Protein AF-0000000086079578 (afdb_homodimer)

Secondary structure (DSSP, 8-state):
-HHHHHHHHHHHHHHHHHHHHHHHHHHHHHHHHHHTS-HHHHHHHHHHHHHHTSS-GGG----HHHHHHHHHHHHH-HHHHHHHHHHTSS-PPPHHHHHHHHHHHHHHHT--TT-/-HHHHHHHHHHHHHHHHHHHHHHHHHHHHHHHHHHTS-HHHHHHHHHHHHHHTSS-GGG----HHHHHHHHHHHHH-HHHHHHHHHHTSS-PPPHHHHHHHHHHHHHHHT--TT-

Organism: Haemaphysalis longicornis (NCBI:txid44386)

pLDDT: mean 86.76, std 13.04, range [36.47, 98.31]

Structure (mmCIF, N/CA/C/O backbone):
data_AF-0000000086079578-model_v1
#
loop_
_entity.id
_entity.type
_entity.pdbx_description
1 polymer 'Uncharacterized protein'
#
loop_
_atom_site.group_PDB
_atom_site.id
_atom_site.type_symbol
_atom_site.label_atom_id
_atom_site.label_alt_id
_atom_site.label_comp_id
_atom_site.label_asym_id
_atom_site.label_entity_id
_atom_site.label_seq_id
_atom_site.pdbx_PDB_ins_code
_atom_site.Cartn_x
_atom_site.Cartn_y
_atom_site.Cartn_z
_atom_site.occupancy
_atom_site.B_iso_or_equiv
_atom_site.auth_seq_id
_atom_site.auth_comp_id
_atom_site.auth_asym_id
_atom_site.auth_atom_id
_atom_site.pdbx_PDB_model_num
ATOM 1 N N . MET A 1 1 ? 1.029 53.438 22.234 1 60.88 1 MET A N 1
ATOM 2 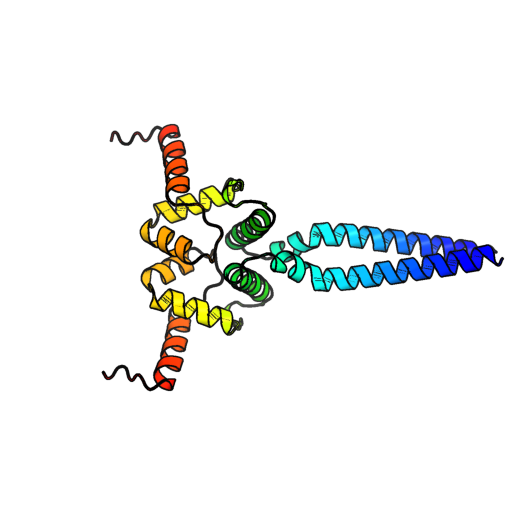C CA . MET A 1 1 ? -0.116 53.062 21.406 1 60.88 1 MET A CA 1
ATOM 3 C C . MET A 1 1 ? 0.342 52.5 20.062 1 60.88 1 MET A C 1
ATOM 5 O O . MET A 1 1 ? -0.197 51.469 19.609 1 60.88 1 MET A O 1
ATOM 9 N N . SER A 1 2 ? 1.51 53.094 19.562 1 72.31 2 SER A N 1
ATOM 10 C CA . SER A 1 2 ? 2.037 52.656 18.281 1 72.31 2 SER A CA 1
ATOM 11 C C . SER A 1 2 ? 2.643 51.25 18.375 1 72.31 2 SER A C 1
ATOM 13 O O . SER A 1 2 ? 2.432 50.406 17.484 1 72.31 2 SER A O 1
ATOM 15 N N . SER A 1 3 ? 3.07 51 19.594 1 81.75 3 SER A N 1
ATOM 16 C CA . SER A 1 3 ? 3.797 49.75 19.797 1 81.75 3 SER A CA 1
ATOM 17 C C . SER A 1 3 ? 2.842 48.562 19.906 1 81.75 3 SER A C 1
ATOM 19 O O . SER A 1 3 ? 3.088 47.5 19.328 1 81.75 3 SER A O 1
ATOM 21 N N . LEU A 1 4 ? 1.64 48.906 20.562 1 82.19 4 LEU A N 1
ATOM 22 C CA . LEU A 1 4 ? 0.646 47.844 20.781 1 82.19 4 LEU A CA 1
ATOM 23 C C . LEU A 1 4 ? -0.04 47.469 19.469 1 82.19 4 LEU A C 1
ATOM 25 O O . LEU A 1 4 ? -0.332 46.312 19.219 1 82.19 4 LEU A O 1
ATOM 29 N N . ARG A 1 5 ? -0.303 48.5 18.641 1 85.88 5 ARG A N 1
ATOM 30 C CA . ARG A 1 5 ? -0.906 48.25 17.328 1 85.88 5 ARG A CA 1
ATOM 31 C C . ARG A 1 5 ? 0.032 47.469 16.422 1 85.88 5 ARG A C 1
ATOM 33 O O . ARG A 1 5 ? -0.408 46.562 15.695 1 85.88 5 ARG A O 1
ATOM 40 N N . ASN A 1 6 ? 1.366 47.75 16.531 1 86.69 6 ASN A N 1
ATOM 41 C CA . ASN A 1 6 ? 2.361 47.031 15.766 1 86.69 6 ASN A CA 1
ATOM 42 C C . ASN A 1 6 ? 2.43 45.562 16.203 1 86.69 6 ASN A C 1
ATOM 44 O O . ASN A 1 6 ? 2.535 44.656 15.375 1 86.69 6 ASN A O 1
ATOM 48 N N . ARG A 1 7 ? 2.383 45.406 17.562 1 88.88 7 ARG A N 1
ATOM 49 C CA . ARG A 1 7 ? 2.402 44.031 18.094 1 88.88 7 ARG A CA 1
ATOM 50 C C . ARG A 1 7 ? 1.146 43.281 17.688 1 88.88 7 ARG A C 1
ATOM 52 O O . ARG A 1 7 ? 1.213 42.094 17.344 1 88.88 7 ARG A O 1
ATOM 59 N N . GLN A 1 8 ? -0.042 43.906 17.719 1 88.81 8 GLN A N 1
ATOM 60 C CA . GLN A 1 8 ? -1.288 43.281 17.266 1 88.81 8 GLN A CA 1
ATOM 61 C C . GLN A 1 8 ? -1.212 42.875 15.797 1 88.81 8 GLN A C 1
ATOM 63 O O . GLN A 1 8 ? -1.644 41.781 15.43 1 88.81 8 GLN A O 1
ATOM 68 N N . ALA A 1 9 ? -0.717 43.875 15.008 1 88.62 9 ALA A N 1
ATOM 69 C CA . ALA A 1 9 ? -0.568 43.625 13.578 1 88.62 9 ALA A CA 1
ATOM 70 C C . ALA A 1 9 ? 0.361 42.438 13.336 1 88.62 9 ALA A C 1
ATOM 72 O O . ALA A 1 9 ? 0.092 41.594 12.484 1 88.62 9 ALA A O 1
ATOM 73 N N . LEU A 1 10 ? 1.543 42.438 14.125 1 91.31 10 LEU A N 1
ATOM 74 C CA . LEU A 1 10 ? 2.482 41.312 14.023 1 91.31 10 LEU A CA 1
ATOM 75 C C . LEU A 1 10 ? 1.81 40 14.391 1 91.31 10 LEU A C 1
ATOM 77 O O . LEU A 1 10 ? 1.954 39 13.672 1 91.31 10 LEU A O 1
ATOM 81 N N . LEU A 1 11 ? 0.988 39.938 15.477 1 91.56 11 LEU A N 1
ATOM 82 C CA . LEU A 1 11 ? 0.316 38.719 15.945 1 91.56 11 LEU A CA 1
ATOM 83 C C . LEU A 1 11 ? -0.732 38.281 14.938 1 91.56 11 LEU A C 1
ATOM 85 O O . LEU A 1 11 ? -0.888 37.062 14.703 1 91.56 11 LEU A O 1
ATOM 89 N N . GLU A 1 12 ? -1.425 39.25 14.344 1 90.31 12 GLU A N 1
ATOM 90 C CA . GLU A 1 12 ? -2.416 38.906 13.32 1 90.31 12 GLU A CA 1
ATOM 91 C C . GLU A 1 12 ? -1.763 38.281 12.102 1 90.31 12 GLU A C 1
ATOM 93 O O . GLU A 1 12 ? -2.295 37.312 11.539 1 90.31 12 GLU A O 1
ATOM 98 N N . ARG A 1 13 ? -0.58 38.75 11.719 1 91.06 13 ARG A N 1
ATOM 99 C CA . ARG A 1 13 ? 0.169 38.188 10.602 1 91.06 13 ARG A CA 1
ATOM 100 C C . ARG A 1 13 ? 0.658 36.781 10.93 1 91.06 13 ARG A C 1
ATOM 102 O O . ARG A 1 13 ? 0.58 35.875 10.094 1 91.06 13 ARG A O 1
ATOM 109 N N . GLU A 1 14 ? 1.135 36.594 12.109 1 89.5 14 GLU A N 1
ATOM 110 C CA . GLU A 1 14 ? 1.614 35.281 12.547 1 89.5 14 GLU A CA 1
ATOM 111 C C . GLU A 1 14 ? 0.472 34.25 12.617 1 89.5 14 GLU A C 1
ATOM 113 O O . GLU A 1 14 ? 0.642 33.094 12.25 1 89.5 14 GLU A O 1
ATOM 118 N N . LEU A 1 15 ? -0.649 34.688 13.031 1 90.5 15 LEU A N 1
ATOM 119 C CA . LEU A 1 15 ? -1.823 33.844 13.086 1 90.5 15 LEU A CA 1
ATOM 120 C C . LEU A 1 15 ? -2.268 33.438 11.688 1 90.5 15 LEU A C 1
ATOM 122 O O . LEU A 1 15 ? -2.59 32.25 11.445 1 90.5 15 LEU A O 1
ATOM 126 N N . GLN A 1 16 ? -2.35 34.375 10.805 1 88.69 16 GLN A N 1
ATOM 127 C CA . GLN A 1 16 ? -2.719 34.094 9.422 1 88.69 16 GLN A CA 1
ATOM 128 C C . GLN A 1 16 ? -1.762 33.094 8.789 1 88.69 16 GLN A C 1
ATOM 130 O O . GLN A 1 16 ? -2.195 32.156 8.109 1 88.69 16 GLN A O 1
ATOM 135 N N . ARG A 1 17 ? -0.458 33.281 9.078 1 88.88 17 ARG A N 1
ATOM 136 C CA . ARG A 1 17 ? 0.548 32.344 8.555 1 88.88 17 ARG A CA 1
ATOM 137 C C . ARG A 1 17 ? 0.343 30.953 9.117 1 88.88 17 ARG A C 1
ATOM 139 O O . ARG A 1 17 ? 0.446 29.969 8.383 1 88.88 17 ARG A O 1
ATOM 146 N N . SER A 1 18 ? 0.089 30.859 10.406 1 85.5 18 SER A N 1
ATOM 147 C CA . SER A 1 18 ? -0.128 29.578 11.047 1 85.5 18 SER A CA 1
ATOM 148 C C . SER A 1 18 ? -1.385 28.891 10.516 1 85.5 18 SER A C 1
ATOM 150 O O . SER A 1 18 ? -1.396 27.688 10.289 1 85.5 18 SER A O 1
ATOM 152 N N . GLN A 1 19 ? -2.404 29.672 10.211 1 85 19 GLN A N 1
ATOM 153 C CA . GLN A 1 19 ? -3.641 29.141 9.656 1 85 19 GLN A CA 1
ATOM 154 C C . GLN A 1 19 ? -3.434 28.656 8.219 1 85 19 GLN A C 1
ATOM 156 O O . GLN A 1 19 ? -3.949 27.609 7.824 1 85 19 GLN A O 1
ATOM 161 N N . GLU A 1 20 ? -2.699 29.297 7.5 1 84.94 20 GLU A N 1
ATOM 162 C CA . GLU A 1 20 ? -2.373 28.906 6.133 1 84.94 20 GLU A CA 1
ATOM 163 C C . GLU A 1 20 ? -1.529 27.641 6.113 1 84.94 20 GLU A C 1
ATOM 165 O O . GLU A 1 20 ? -1.725 26.766 5.258 1 84.94 20 GLU A O 1
ATOM 170 N N . ALA A 1 21 ? -0.625 27.641 7.09 1 80.38 21 ALA A N 1
ATOM 171 C CA . ALA A 1 21 ? 0.197 26.438 7.211 1 80.38 21 ALA A CA 1
ATOM 172 C C . ALA A 1 21 ? -0.655 25.219 7.574 1 80.38 21 ALA A C 1
ATOM 174 O O . ALA A 1 21 ? -0.421 24.109 7.07 1 80.38 21 ALA A O 1
ATOM 175 N N . LEU A 1 22 ? -1.604 25.422 8.383 1 78.44 22 LEU A N 1
ATOM 176 C CA . LEU A 1 22 ? -2.514 24.344 8.773 1 78.44 22 LEU A CA 1
ATOM 177 C C . LEU A 1 22 ? -3.322 23.859 7.578 1 78.44 22 LEU A C 1
ATOM 179 O O . LEU A 1 22 ? -3.502 22.656 7.391 1 78.44 22 LEU A O 1
ATOM 183 N N . ILE A 1 23 ? -3.795 24.766 6.848 1 74.38 23 ILE A N 1
ATOM 184 C CA . ILE A 1 23 ? -4.566 24.438 5.656 1 74.38 23 ILE A CA 1
ATOM 185 C C . ILE A 1 23 ? -3.684 23.703 4.656 1 74.38 23 ILE A C 1
ATOM 187 O O . ILE A 1 23 ? -4.094 22.688 4.086 1 74.38 23 ILE A O 1
ATOM 191 N N . LYS A 1 24 ? -2.484 24.156 4.562 1 72.5 24 LYS A N 1
ATOM 192 C CA . LYS A 1 24 ? -1.551 23.531 3.633 1 72.5 24 LYS A CA 1
ATOM 193 C C . LYS A 1 24 ? -1.16 22.141 4.102 1 72.5 24 LYS A C 1
ATOM 195 O O . LYS A 1 24 ? -1.068 21.203 3.299 1 72.5 24 LYS A O 1
ATOM 200 N N . MET A 1 25 ? -0.926 22.047 5.336 1 70.25 25 MET A N 1
ATOM 201 C CA . MET A 1 25 ? -0.532 20.766 5.906 1 70.25 25 MET A CA 1
ATOM 202 C C . MET A 1 25 ? -1.643 19.734 5.742 1 70.25 25 MET A C 1
ATOM 204 O O . MET A 1 25 ? -1.373 18.562 5.457 1 70.25 25 MET A O 1
ATOM 208 N N . LYS A 1 26 ? -2.797 20.172 5.949 1 65.12 26 LYS A N 1
ATOM 209 C CA . LYS A 1 26 ? -3.938 19.281 5.742 1 65.12 26 LYS A CA 1
ATOM 210 C C . LYS A 1 26 ? -3.99 18.781 4.305 1 65.12 26 LYS A C 1
ATOM 212 O O . LYS A 1 26 ? -4.289 17.609 4.059 1 65.12 26 LYS A O 1
ATOM 217 N N . GLN A 1 27 ? -3.689 19.625 3.432 1 61 27 GLN A N 1
ATOM 218 C CA . GLN A 1 27 ? -3.721 19.297 2.012 1 61 27 GLN A CA 1
ATOM 219 C C . GLN A 1 27 ? -2.48 18.5 1.604 1 61 27 GLN A C 1
ATOM 221 O O . GLN A 1 27 ? -2.549 17.641 0.724 1 61 27 GLN A O 1
ATOM 226 N N . GLU A 1 28 ? -1.344 18.859 2.24 1 60.78 28 GLU A N 1
ATOM 227 C CA . GLU A 1 28 ? -0.035 18.328 1.86 1 60.78 28 GLU A CA 1
ATOM 228 C C . GLU A 1 28 ? 0.301 17.062 2.643 1 60.78 28 GLU A C 1
ATOM 230 O O . GLU A 1 28 ? 1.207 16.312 2.266 1 60.78 28 GLU A O 1
ATOM 235 N N . GLN A 1 29 ? -0.302 16.969 3.744 1 58.03 29 GLN A N 1
ATOM 236 C CA . GLN A 1 29 ? 0.148 15.898 4.621 1 58.03 29 GLN A CA 1
ATOM 237 C C . GLN A 1 29 ? 0.239 14.578 3.869 1 58.03 29 GLN A C 1
ATOM 239 O O . GLN A 1 29 ? 1.237 13.859 3.979 1 58.03 29 GLN A O 1
ATOM 244 N N . PHE A 1 30 ? -0.853 14.305 3.123 1 64.06 30 PHE A N 1
ATOM 245 C CA . PHE A 1 30 ? -0.828 13.016 2.443 1 64.06 30 PHE A CA 1
ATOM 246 C C . PHE A 1 30 ? 0.17 13.023 1.292 1 64.06 30 PHE A C 1
ATOM 248 O O . PHE A 1 30 ? 0.901 12.055 1.085 1 64.06 30 PHE A O 1
ATOM 255 N N . HIS A 1 31 ? 0.294 14.094 0.728 1 68.06 31 HIS A N 1
ATOM 256 C CA . HIS A 1 31 ? 1.076 14.18 -0.5 1 68.06 31 HIS A CA 1
ATOM 257 C C . HIS A 1 31 ? 2.572 14.164 -0.203 1 68.06 31 HIS A C 1
ATOM 259 O O . HIS A 1 31 ? 3.357 13.625 -0.98 1 68.06 31 HIS A O 1
ATOM 265 N N . SER A 1 32 ? 2.885 14.633 0.954 1 67.69 32 SER A N 1
ATOM 266 C CA . SER A 1 32 ? 4.316 14.695 1.235 1 67.69 32 SER A CA 1
ATOM 267 C C . SER A 1 32 ? 4.879 13.312 1.559 1 67.69 32 SER A C 1
ATOM 269 O O . SER A 1 32 ? 5.961 12.961 1.096 1 67.69 32 SER A O 1
ATOM 271 N N . VAL A 1 33 ? 4.137 12.578 2.369 1 67 33 VAL A N 1
ATOM 272 C CA . VAL A 1 33 ? 4.609 11.25 2.748 1 67 33 VAL A CA 1
ATOM 273 C C . VAL A 1 33 ? 4.633 10.344 1.522 1 67 33 VAL A C 1
ATOM 275 O O . VAL A 1 33 ? 5.539 9.516 1.368 1 67 33 VAL A O 1
ATOM 278 N N . LEU A 1 34 ? 3.787 10.656 0.619 1 76.81 34 LEU A N 1
ATOM 279 C CA . LEU A 1 34 ? 3.654 9.844 -0.584 1 76.81 34 LEU A CA 1
ATOM 280 C C . LEU A 1 34 ? 4.719 10.219 -1.612 1 76.81 34 LEU A C 1
ATOM 282 O O . LEU A 1 34 ? 5.094 9.398 -2.451 1 76.81 34 LEU A O 1
ATOM 286 N N . ALA A 1 35 ? 5.234 11.32 -1.397 1 75.94 35 ALA A N 1
ATOM 287 C CA . ALA A 1 35 ? 6.129 11.859 -2.418 1 75.94 35 ALA A CA 1
ATOM 288 C C . ALA A 1 35 ? 7.438 11.078 -2.473 1 75.94 35 ALA A C 1
ATOM 290 O O . ALA A 1 35 ? 8.102 11.039 -3.512 1 75.94 35 ALA A O 1
ATOM 291 N N . HIS A 1 36 ? 7.781 10.406 -1.473 1 82.12 36 HIS A N 1
ATOM 292 C CA . HIS A 1 36 ? 9.062 9.703 -1.438 1 82.12 36 HIS A CA 1
ATOM 293 C C . HIS A 1 36 ? 8.898 8.227 -1.77 1 82.12 36 HIS A C 1
ATOM 295 O O . HIS A 1 36 ? 9.883 7.492 -1.873 1 82.12 36 HIS A O 1
ATOM 301 N N . LEU A 1 37 ? 7.703 7.848 -2.029 1 89.44 37 LEU A N 1
ATOM 302 C CA . LEU A 1 37 ? 7.43 6.449 -2.336 1 89.44 37 LEU A CA 1
ATOM 303 C C . LEU A 1 37 ? 7.684 6.152 -3.811 1 89.44 37 LEU A C 1
ATOM 305 O O . LEU A 1 37 ? 7.422 7 -4.668 1 89.44 37 LEU A O 1
ATOM 309 N N . PRO A 1 38 ? 8.289 4.984 -4.074 1 90.38 38 PRO A N 1
ATOM 310 C CA . PRO A 1 38 ? 8.336 4.57 -5.477 1 90.38 38 PRO A CA 1
ATOM 311 C C . PRO A 1 38 ? 6.973 4.664 -6.164 1 90.38 38 PRO A C 1
ATOM 313 O O . PRO A 1 38 ? 5.938 4.523 -5.504 1 90.38 38 PRO A O 1
ATOM 316 N N . GLU A 1 39 ? 6.961 4.844 -7.398 1 91.06 39 GLU A N 1
ATOM 317 C CA . GLU A 1 39 ? 5.746 5.105 -8.172 1 91.06 39 GLU A CA 1
ATOM 318 C C . GLU A 1 39 ? 4.703 4.016 -7.938 1 91.06 39 GLU A C 1
ATOM 320 O O . GLU A 1 39 ? 3.527 4.312 -7.723 1 91.06 39 GLU A O 1
ATOM 325 N N . ALA A 1 40 ? 5.125 2.785 -8 1 92.81 40 ALA A N 1
ATOM 326 C CA . ALA A 1 40 ? 4.203 1.662 -7.84 1 92.81 40 ALA A CA 1
ATOM 327 C C . ALA A 1 40 ? 3.537 1.689 -6.465 1 92.81 40 ALA A C 1
ATOM 329 O O . ALA A 1 40 ? 2.33 1.468 -6.352 1 92.81 40 ALA A O 1
ATOM 330 N N . GLN A 1 41 ? 4.324 2.008 -5.445 1 94.31 41 GLN A N 1
ATOM 331 C CA . GLN A 1 41 ? 3.785 2.072 -4.094 1 94.31 41 GLN A CA 1
ATOM 332 C C . GLN A 1 41 ? 2.896 3.299 -3.912 1 94.31 41 GLN A C 1
ATOM 334 O O . GLN A 1 41 ? 1.915 3.258 -3.168 1 94.31 41 GLN A O 1
ATOM 339 N N . HIS A 1 42 ? 3.238 4.305 -4.668 1 92 42 HIS A N 1
ATOM 340 C CA . HIS A 1 42 ? 2.41 5.508 -4.664 1 92 42 HIS A CA 1
ATOM 341 C C . HIS A 1 42 ? 1.001 5.207 -5.164 1 92 42 HIS A C 1
ATOM 343 O O . HIS A 1 42 ? 0.019 5.668 -4.578 1 92 42 HIS A O 1
ATOM 349 N N . LEU A 1 43 ? 0.926 4.496 -6.172 1 92.25 43 LEU A N 1
ATOM 350 C CA . LEU A 1 43 ? -0.351 4.133 -6.777 1 92.25 43 LEU A CA 1
ATOM 351 C C . LEU A 1 43 ? -1.203 3.328 -5.801 1 92.25 43 LEU A C 1
ATOM 353 O O . LEU A 1 43 ? -2.395 3.604 -5.637 1 92.25 43 LEU A O 1
ATOM 357 N N . VAL A 1 44 ? -0.602 2.434 -5.156 1 94.69 44 VAL A N 1
ATOM 358 C CA . VAL A 1 44 ? -1.295 1.535 -4.238 1 94.69 44 VAL A CA 1
ATOM 359 C C . VAL A 1 44 ? -1.803 2.322 -3.031 1 94.69 44 VAL A C 1
ATOM 361 O O . VAL A 1 44 ? -2.971 2.203 -2.652 1 94.69 44 VAL A O 1
ATOM 364 N N . VAL A 1 45 ? -0.925 3.094 -2.494 1 92.56 45 VAL A N 1
ATOM 365 C CA . VAL A 1 45 ? -1.261 3.832 -1.282 1 92.56 45 VAL A CA 1
ATOM 366 C C . VAL A 1 45 ? -2.369 4.84 -1.581 1 92.56 45 VAL A C 1
ATOM 368 O O . VAL A 1 45 ? -3.322 4.969 -0.81 1 92.56 45 VAL A O 1
ATOM 371 N N . ARG A 1 46 ? -2.227 5.473 -2.668 1 90 46 ARG A N 1
ATOM 372 C CA . ARG A 1 46 ? -3.254 6.426 -3.076 1 90 46 ARG A CA 1
ATOM 373 C C . ARG A 1 46 ? -4.605 5.738 -3.236 1 90 46 ARG A C 1
ATOM 375 O O . ARG A 1 46 ? -5.629 6.262 -2.793 1 90 46 ARG A O 1
ATOM 382 N N . GLU A 1 47 ? -4.598 4.613 -3.873 1 94 47 GLU A N 1
ATOM 383 C CA . GLU A 1 47 ? -5.848 3.893 -4.094 1 94 47 GLU A CA 1
ATOM 384 C C . GLU A 1 47 ? -6.453 3.416 -2.775 1 94 47 GLU A C 1
ATOM 386 O O . GLU A 1 47 ? -7.676 3.4 -2.615 1 94 47 GLU A O 1
ATOM 391 N N . CYS A 1 48 ? -5.57 2.984 -1.853 1 92.75 48 CYS A N 1
ATOM 392 C CA . CYS A 1 48 ? -6.047 2.576 -0.536 1 92.75 48 CYS A CA 1
ATOM 393 C C . CYS A 1 48 ? -6.785 3.717 0.155 1 92.75 48 CYS A C 1
ATOM 395 O O . CYS A 1 48 ? -7.879 3.523 0.688 1 92.75 48 CYS A O 1
ATOM 397 N N . ILE A 1 49 ? -6.203 4.816 0.051 1 87.94 49 ILE A N 1
ATOM 398 C CA . ILE A 1 49 ? -6.754 5.988 0.725 1 87.94 49 ILE A CA 1
ATOM 399 C C . ILE A 1 49 ? -8.078 6.383 0.074 1 87.94 49 ILE A C 1
ATOM 401 O O . ILE A 1 49 ? -9.062 6.641 0.768 1 87.94 49 ILE A O 1
ATOM 405 N N . GLN A 1 50 ? -8.109 6.441 -1.215 1 88.69 50 GLN A N 1
ATOM 406 C CA . GLN A 1 50 ? -9.32 6.828 -1.932 1 88.69 50 GLN A CA 1
ATOM 407 C C . GLN A 1 50 ? -10.453 5.848 -1.66 1 88.69 50 GLN A C 1
ATOM 409 O O . GLN A 1 50 ? -11.602 6.254 -1.479 1 88.69 50 GLN A O 1
ATOM 414 N N . MET A 1 51 ? -10.102 4.598 -1.657 1 90.88 51 MET A N 1
ATOM 415 C CA . MET A 1 51 ? -11.109 3.57 -1.419 1 90.88 51 MET A CA 1
ATOM 416 C C . MET A 1 51 ? -11.664 3.666 -0.001 1 90.88 51 MET A C 1
ATOM 418 O O . MET A 1 51 ? -12.836 3.389 0.233 1 90.88 51 MET A O 1
ATOM 422 N N . SER A 1 52 ? -10.859 4.023 0.93 1 87.62 52 SER A N 1
ATOM 423 C CA . SER A 1 52 ? -11.289 4.113 2.322 1 87.62 52 SER A CA 1
ATOM 424 C C . SER A 1 52 ? -12.266 5.262 2.527 1 87.62 52 SER A C 1
ATOM 426 O O . SER A 1 52 ? -13.016 5.281 3.508 1 87.62 52 SER A O 1
ATOM 428 N N . LYS A 1 53 ? -12.227 6.184 1.643 1 83.56 53 LYS A N 1
ATOM 429 C CA . LYS A 1 53 ? -13.102 7.352 1.727 1 83.56 53 LYS A CA 1
ATOM 430 C C . LYS A 1 53 ? -14.461 7.066 1.103 1 83.56 53 LYS A C 1
ATOM 432 O O . LYS A 1 53 ? -15.398 7.859 1.248 1 83.56 53 LYS A O 1
ATOM 437 N N . CYS A 1 54 ? -14.562 5.984 0.419 1 88.19 54 CYS A N 1
ATOM 438 C CA . CYS A 1 54 ? -15.805 5.652 -0.27 1 88.19 54 CYS A CA 1
ATOM 439 C C . CYS A 1 54 ? -16.781 4.949 0.668 1 88.19 54 CYS A C 1
ATOM 441 O O . CYS A 1 54 ? -16.375 4.168 1.523 1 88.19 54 CYS A O 1
ATOM 443 N N . ALA A 1 55 ? -18 5.27 0.494 1 85.69 55 ALA A N 1
ATOM 444 C CA . ALA A 1 55 ? -19.047 4.672 1.324 1 85.69 55 ALA A CA 1
ATOM 445 C C . ALA A 1 55 ? -19.156 3.172 1.064 1 85.69 55 ALA A C 1
ATOM 447 O O . ALA A 1 55 ? -19.375 2.391 1.991 1 85.69 55 ALA A O 1
ATOM 448 N N . SER A 1 56 ? -19.047 2.779 -0.189 1 86.81 56 SER A N 1
ATOM 449 C CA . SER A 1 56 ? -19.109 1.38 -0.6 1 86.81 56 SER A CA 1
ATOM 450 C C . SER A 1 56 ? -18.016 1.046 -1.607 1 86.81 56 SER A C 1
ATOM 452 O O . SER A 1 56 ? -17.719 1.854 -2.486 1 86.81 56 SER A O 1
ATOM 454 N N . PRO A 1 57 ? -17.484 -0.136 -1.366 1 83.44 57 PRO A N 1
ATOM 455 C CA . PRO A 1 57 ? -16.453 -0.544 -2.312 1 83.44 57 PRO A CA 1
ATOM 456 C C . PRO A 1 57 ? -16.953 -0.629 -3.748 1 83.44 57 PRO A C 1
ATOM 458 O O . PRO A 1 57 ? -16.188 -0.407 -4.691 1 83.44 57 PRO A O 1
ATOM 461 N N . LYS A 1 58 ? -18.219 -0.892 -3.875 1 84.5 58 LYS A N 1
ATOM 462 C CA . LYS A 1 58 ? -18.781 -1.047 -5.211 1 84.5 58 LYS A CA 1
ATOM 463 C C . LYS A 1 58 ? -18.875 0.296 -5.93 1 84.5 58 LYS A C 1
ATOM 465 O O . LYS A 1 58 ? -18.891 0.346 -7.16 1 84.5 58 LYS A O 1
ATOM 470 N N . GLY A 1 59 ? -18.906 1.218 -5.23 1 86.75 59 GLY A N 1
ATOM 471 C CA . GLY A 1 59 ? -19.016 2.553 -5.797 1 86.75 59 GLY A CA 1
ATOM 472 C C . GLY A 1 59 ? -17.672 3.191 -6.098 1 86.75 59 GLY A C 1
ATOM 473 O O . GLY A 1 59 ? -17.625 4.312 -6.605 1 86.75 59 GLY A O 1
ATOM 474 N N . HIS A 1 60 ? -16.641 2.547 -5.797 1 92.88 60 HIS A N 1
ATOM 475 C CA . HIS A 1 60 ? -15.297 3.088 -6.004 1 92.88 60 HIS A CA 1
ATOM 476 C C . HIS A 1 60 ? -14.906 3.027 -7.477 1 92.88 60 HIS A C 1
ATOM 478 O O . HIS A 1 60 ? -15.109 2.008 -8.141 1 92.88 60 HIS A O 1
ATOM 484 N N . ARG A 1 61 ? -14.414 4.188 -7.938 1 93 61 ARG A N 1
ATOM 485 C CA . ARG A 1 61 ? -13.836 4.246 -9.281 1 93 61 ARG A CA 1
ATOM 486 C C . ARG A 1 61 ? -12.312 4.293 -9.219 1 93 61 ARG A C 1
ATOM 488 O O . ARG A 1 61 ? -11.734 5.289 -8.789 1 93 61 ARG A O 1
ATOM 495 N N . TYR A 1 62 ? -11.758 3.236 -9.797 1 95.75 62 TYR A N 1
ATOM 496 C CA . TYR A 1 62 ? -10.305 3.131 -9.781 1 95.75 62 TYR A CA 1
ATOM 497 C C . TYR A 1 62 ? -9.672 4.133 -10.742 1 95.75 62 TYR A C 1
ATOM 499 O O . TYR A 1 62 ? -10.242 4.43 -11.797 1 95.75 62 TYR A O 1
ATOM 507 N N . SER A 1 63 ? -8.578 4.586 -10.336 1 95.5 63 SER A N 1
ATOM 508 C CA . SER A 1 63 ? -7.82 5.422 -11.266 1 95.5 63 SER A CA 1
ATOM 509 C C . SER A 1 63 ? -7.34 4.621 -12.469 1 95.5 63 SER A C 1
ATOM 511 O O . SER A 1 63 ? -7.156 3.406 -12.375 1 95.5 63 SER A O 1
ATOM 513 N N . SER A 1 64 ? -7.102 5.316 -13.586 1 95.5 64 SER A N 1
ATOM 514 C CA . SER A 1 64 ? -6.66 4.648 -14.805 1 95.5 64 SER A CA 1
ATOM 515 C C . SER A 1 64 ? -5.305 3.979 -14.609 1 95.5 64 SER A C 1
ATOM 517 O O . SER A 1 64 ? -5.094 2.855 -15.07 1 95.5 64 SER A O 1
ATOM 519 N N . ASN A 1 65 ? -4.387 4.703 -13.961 1 96.06 65 ASN A N 1
ATOM 520 C CA . ASN A 1 65 ? -3.051 4.16 -13.727 1 96.06 65 ASN A CA 1
ATOM 521 C C . ASN A 1 65 ? -3.104 2.891 -12.883 1 96.06 65 ASN A C 1
ATOM 523 O O . ASN A 1 65 ? -2.404 1.919 -13.172 1 96.06 65 ASN A O 1
ATOM 527 N N . PHE A 1 66 ? -3.936 2.904 -11.953 1 96.81 66 PHE A N 1
ATOM 528 C CA . PHE A 1 66 ? -4.059 1.74 -11.086 1 96.81 66 PHE A CA 1
ATOM 529 C C . PHE A 1 66 ? -4.668 0.562 -11.836 1 96.81 66 PHE A C 1
ATOM 531 O O . PHE A 1 66 ? -4.188 -0.567 -11.719 1 96.81 66 PHE A O 1
ATOM 538 N N . LEU A 1 67 ? -5.648 0.822 -12.594 1 97.25 67 LEU A N 1
ATOM 539 C CA . LEU A 1 67 ? -6.285 -0.23 -13.375 1 97.25 67 LEU A CA 1
ATOM 540 C C . LEU A 1 67 ? -5.293 -0.857 -14.352 1 97.25 67 LEU A C 1
ATOM 542 O O . LEU A 1 67 ? -5.281 -2.076 -14.531 1 97.25 67 LEU A O 1
ATOM 546 N N . THR A 1 68 ? -4.551 -0.002 -14.906 1 96.75 68 THR A N 1
ATOM 547 C CA . THR A 1 68 ? -3.539 -0.502 -15.828 1 96.75 68 THR A CA 1
ATOM 548 C C . THR A 1 68 ? -2.568 -1.437 -15.117 1 96.75 68 THR A C 1
ATOM 550 O O . THR A 1 68 ? -2.229 -2.502 -15.633 1 96.75 68 THR A O 1
ATOM 553 N N . MET A 1 69 ? -2.135 -1.012 -13.969 1 97.38 69 MET A N 1
ATOM 554 C CA . MET A 1 69 ? -1.254 -1.853 -13.164 1 97.38 69 MET A CA 1
ATOM 555 C C . MET A 1 69 ? -1.92 -3.186 -12.836 1 97.38 69 MET A C 1
ATOM 557 O O . MET A 1 69 ? -1.299 -4.242 -12.969 1 97.38 69 MET A O 1
ATOM 561 N N . CYS A 1 70 ? -3.172 -3.189 -12.516 1 97.94 70 CYS A N 1
ATOM 562 C CA . CYS A 1 70 ? -3.912 -4.402 -12.18 1 97.94 70 CYS A CA 1
ATOM 563 C C . CYS A 1 70 ? -4.023 -5.324 -13.391 1 97.94 70 CYS A C 1
ATOM 565 O O . CYS A 1 70 ? -3.855 -6.539 -13.266 1 97.94 70 CYS A O 1
ATOM 567 N N . MET A 1 71 ? -4.312 -4.719 -14.523 1 98 71 MET A N 1
ATOM 568 C CA . MET A 1 71 ? -4.402 -5.508 -15.75 1 98 71 MET A CA 1
ATOM 569 C C . MET A 1 71 ? -3.068 -6.184 -16.062 1 98 71 MET A C 1
ATOM 571 O O . MET A 1 71 ? -3.033 -7.355 -16.438 1 98 71 MET A O 1
ATOM 575 N N . MET A 1 72 ? -2.014 -5.48 -15.867 1 97.12 72 MET A N 1
ATOM 576 C CA . MET A 1 72 ? -0.681 -6.027 -16.109 1 97.12 72 MET A CA 1
ATOM 577 C C . MET A 1 72 ? -0.394 -7.188 -15.156 1 97.12 72 MET A C 1
ATOM 579 O O . MET A 1 72 ? 0.118 -8.227 -15.57 1 97.12 72 MET A O 1
ATOM 583 N N . LEU A 1 73 ? -0.708 -7.039 -13.977 1 97.56 73 LEU A N 1
ATOM 584 C CA . LEU A 1 73 ? -0.518 -8.094 -12.992 1 97.56 73 LEU A CA 1
ATOM 585 C C . LEU A 1 73 ? -1.308 -9.344 -13.367 1 97.56 73 LEU A C 1
ATOM 587 O O . LEU A 1 73 ? -0.787 -10.461 -13.297 1 97.56 73 LEU A O 1
ATOM 591 N N . HIS A 1 74 ? -2.549 -9.109 -13.789 1 98.31 74 HIS A N 1
ATOM 592 C CA . HIS A 1 74 ? -3.414 -10.227 -14.156 1 98.31 74 HIS A CA 1
ATOM 593 C C . HIS A 1 74 ? -2.91 -10.922 -15.414 1 98.31 74 HIS A C 1
ATOM 595 O O . HIS A 1 74 ? -2.949 -12.148 -15.508 1 98.31 74 HIS A O 1
ATOM 601 N N . ILE A 1 75 ? -2.494 -10.148 -16.391 1 97.44 75 ILE A N 1
ATOM 602 C CA . ILE A 1 75 ? -1.963 -10.703 -17.625 1 97.44 75 ILE A CA 1
ATOM 603 C C . ILE A 1 75 ? -0.721 -11.539 -17.328 1 97.44 75 ILE A C 1
ATOM 605 O O . ILE A 1 75 ? -0.558 -12.633 -17.875 1 97.44 75 ILE A O 1
ATOM 609 N N . ARG A 1 76 ? 0.151 -11.047 -16.5 1 96.81 76 ARG A N 1
ATOM 610 C CA . ARG A 1 76 ? 1.388 -11.742 -16.156 1 96.81 76 ARG A CA 1
ATOM 611 C C . ARG A 1 76 ? 1.098 -13.047 -15.43 1 96.81 76 ARG A C 1
ATOM 613 O O . ARG A 1 76 ? 1.759 -14.062 -15.672 1 96.81 76 ARG A O 1
ATOM 620 N N . SER A 1 77 ? 0.154 -13.031 -14.547 1 97.88 77 SER A N 1
ATOM 621 C CA . SER A 1 77 ? -0.173 -14.234 -13.781 1 97.88 77 SER A CA 1
ATOM 622 C C . SER A 1 77 ? -1.559 -14.133 -13.156 1 97.88 77 SER A C 1
ATOM 624 O O . SER A 1 77 ? -1.707 -13.602 -12.047 1 97.88 77 SER A O 1
ATOM 626 N N . PRO A 1 78 ? -2.564 -14.75 -13.789 1 97.88 78 PRO A N 1
ATOM 627 C CA . PRO A 1 78 ? -3.92 -14.727 -13.234 1 97.88 78 PRO A CA 1
ATOM 628 C C . PRO A 1 78 ? -4 -15.367 -11.852 1 97.88 78 PRO A C 1
ATOM 630 O O . PRO A 1 78 ? -4.695 -14.852 -10.969 1 97.88 78 PRO A O 1
ATOM 633 N N . ALA A 1 79 ? -3.305 -16.438 -11.68 1 97.56 79 ALA A N 1
ATOM 634 C CA . ALA A 1 79 ? -3.328 -17.125 -10.391 1 97.56 79 ALA A CA 1
ATOM 635 C C . ALA A 1 79 ? -2.75 -16.25 -9.289 1 97.56 79 ALA A C 1
ATOM 637 O O . ALA A 1 79 ? -3.314 -16.156 -8.195 1 97.56 79 ALA A O 1
ATOM 638 N N . SER A 1 80 ? -1.667 -15.562 -9.555 1 97.56 80 SER A N 1
ATOM 639 C CA . SER A 1 80 ? -1.031 -14.695 -8.562 1 97.56 80 SER A CA 1
ATOM 640 C C . SER A 1 80 ? -1.884 -13.469 -8.273 1 97.56 80 SER A C 1
ATOM 642 O O . SER A 1 80 ? -1.916 -12.977 -7.145 1 97.56 80 SER A O 1
ATOM 644 N N . TYR A 1 81 ? -2.545 -13.07 -9.328 1 98 81 TYR A N 1
ATOM 645 C CA . TYR A 1 81 ? -3.467 -11.953 -9.117 1 98 81 TYR A CA 1
ATOM 646 C C . TYR A 1 81 ? -4.566 -12.336 -8.133 1 98 81 TYR A C 1
ATOM 648 O O . TYR A 1 81 ? -4.891 -11.562 -7.227 1 98 81 TYR A O 1
ATOM 656 N N . SER A 1 82 ? -5.141 -13.492 -8.336 1 97.88 82 SER A N 1
ATOM 657 C CA . SER A 1 82 ? -6.18 -13.977 -7.434 1 97.88 82 SER A CA 1
ATOM 658 C C . SER A 1 82 ? -5.648 -14.117 -6.012 1 97.88 82 SER A C 1
ATOM 660 O O . SER A 1 82 ? -6.336 -13.758 -5.047 1 97.88 82 SER A O 1
ATOM 662 N N . PHE A 1 83 ? -4.5 -14.648 -5.938 1 97.31 83 PHE A N 1
ATOM 663 C CA . PHE A 1 83 ? -3.848 -14.781 -4.641 1 97.31 83 PHE A CA 1
ATOM 664 C C . PHE A 1 83 ? -3.693 -13.414 -3.971 1 97.31 83 PHE A C 1
ATOM 666 O O . PHE A 1 83 ? -3.984 -13.266 -2.783 1 97.31 83 PHE A O 1
ATOM 673 N N . LEU A 1 84 ? -3.244 -12.438 -4.727 1 96.62 84 LEU A N 1
ATOM 674 C CA . LEU A 1 84 ? -3.041 -11.07 -4.242 1 96.62 84 LEU A CA 1
ATOM 675 C C . LEU A 1 84 ? -4.355 -10.461 -3.773 1 96.62 84 LEU A C 1
ATOM 677 O O . LEU A 1 84 ? -4.406 -9.812 -2.727 1 96.62 84 LEU A O 1
ATOM 681 N N . ARG A 1 85 ? -5.32 -10.703 -4.555 1 96.88 85 ARG A N 1
ATOM 682 C CA . ARG A 1 85 ? -6.633 -10.164 -4.215 1 96.88 85 ARG A CA 1
ATOM 683 C C . ARG A 1 85 ? -7.16 -10.781 -2.924 1 96.88 85 ARG A C 1
ATOM 685 O O . ARG A 1 85 ? -7.738 -10.078 -2.088 1 96.88 85 ARG A O 1
ATOM 692 N N . GLU A 1 86 ? -6.965 -12.016 -2.758 1 96.25 86 GLU A N 1
ATOM 693 C CA . GLU A 1 86 ? -7.461 -12.742 -1.59 1 96.25 86 GLU A CA 1
ATOM 694 C C . GLU A 1 86 ? -6.742 -12.297 -0.319 1 96.25 86 GLU A C 1
ATOM 696 O O . GLU A 1 86 ? -7.301 -12.383 0.777 1 96.25 86 GLU A O 1
ATOM 701 N N . SER A 1 87 ? -5.551 -11.859 -0.491 1 94.75 87 SER A N 1
ATOM 702 C CA . SER A 1 87 ? -4.754 -11.453 0.663 1 94.75 87 SER A CA 1
ATOM 703 C C . SER A 1 87 ? -5.289 -10.164 1.28 1 94.75 87 SER A C 1
ATOM 705 O O . SER A 1 87 ? -4.969 -9.836 2.424 1 94.75 87 SER A O 1
ATOM 707 N N . LYS A 1 88 ? -6 -9.32 0.574 1 94 88 LYS A N 1
ATOM 708 C CA . LYS A 1 88 ? -6.656 -8.086 0.995 1 94 88 LYS A CA 1
ATOM 709 C C . LYS A 1 88 ? -5.629 -7.027 1.397 1 94 88 LYS A C 1
ATOM 711 O O . LYS A 1 88 ? -5.977 -6.027 2.031 1 94 88 LYS A O 1
ATOM 716 N N . LEU A 1 89 ? -4.41 -7.215 1.004 1 95.94 89 LEU A N 1
ATOM 717 C CA . LEU A 1 89 ? -3.342 -6.266 1.288 1 95.94 89 LEU A CA 1
ATOM 718 C C . LEU A 1 89 ? -3.457 -5.035 0.394 1 95.94 89 LEU A C 1
ATOM 720 O O . LEU A 1 89 ? -2.975 -3.957 0.75 1 95.94 89 LEU A O 1
ATOM 724 N N . LEU A 1 90 ? -4.012 -5.195 -0.733 1 96.5 90 LEU A N 1
ATOM 725 C CA . LEU A 1 90 ? -4.172 -4.156 -1.747 1 96.5 90 LEU A CA 1
ATOM 726 C C . LEU A 1 90 ? -5.641 -4 -2.137 1 96.5 90 LEU A C 1
ATOM 728 O O . LEU A 1 90 ? -6.422 -4.945 -2.018 1 96.5 90 LEU A O 1
ATOM 732 N N . PRO A 1 91 ? -5.984 -2.785 -2.516 1 96 91 PRO A N 1
ATOM 733 C CA . PRO A 1 91 ? -7.367 -2.566 -2.945 1 96 91 PRO A CA 1
ATOM 734 C C . PRO A 1 91 ? -7.613 -3.004 -4.387 1 96 91 PRO A C 1
ATOM 736 O O . PRO A 1 91 ? -8.047 -2.197 -5.215 1 96 91 PRO A O 1
ATOM 739 N N . LEU A 1 92 ? -7.445 -4.25 -4.652 1 97 92 LEU A N 1
ATOM 740 C CA . LEU A 1 92 ? -7.504 -4.738 -6.027 1 97 92 LEU A CA 1
ATOM 741 C C . LEU A 1 92 ? -8.945 -4.969 -6.457 1 97 92 LEU A C 1
ATOM 743 O O . LEU A 1 92 ? -9.758 -5.477 -5.68 1 97 92 LEU A O 1
ATOM 747 N N . PRO A 1 93 ? -9.227 -4.609 -7.699 1 96.94 93 PRO A N 1
ATOM 748 C CA . PRO A 1 93 ? -10.547 -4.941 -8.234 1 96.94 93 PRO A CA 1
ATOM 749 C C . PRO A 1 93 ? -10.75 -6.445 -8.414 1 96.94 93 PRO A C 1
ATOM 751 O O . PRO A 1 93 ? -9.773 -7.195 -8.484 1 96.94 93 PRO A O 1
ATOM 754 N N . ALA A 1 94 ? -12.039 -6.848 -8.445 1 97.06 94 ALA A N 1
ATOM 755 C CA . ALA A 1 94 ? -12.383 -8.242 -8.711 1 97.06 94 ALA A CA 1
ATOM 756 C C . ALA A 1 94 ? -11.812 -8.703 -10.047 1 97.06 94 ALA A C 1
ATOM 758 O O . ALA A 1 94 ? -11.672 -7.906 -10.977 1 97.06 94 ALA A O 1
ATOM 759 N N . VAL A 1 95 ? -11.555 -10.008 -10.125 1 97.94 95 VAL A N 1
ATOM 760 C CA . VAL A 1 95 ? -10.984 -10.594 -11.328 1 97.94 95 VAL A CA 1
ATOM 761 C C . VAL A 1 95 ? -11.875 -10.289 -12.531 1 97.94 95 VAL A C 1
ATOM 763 O O . VAL A 1 95 ? -11.383 -9.922 -13.602 1 97.94 95 VAL A O 1
ATOM 766 N N . SER A 1 96 ? -13.141 -10.383 -12.328 1 97.12 96 SER A N 1
ATOM 767 C CA . SER A 1 96 ? -14.086 -10.141 -13.414 1 97.12 96 SER A CA 1
ATOM 768 C C . SER A 1 96 ? -13.977 -8.711 -13.93 1 97.12 96 SER A C 1
ATOM 770 O O . SER A 1 96 ? -14.109 -8.469 -15.133 1 97.12 96 SER A O 1
ATOM 772 N N . THR A 1 97 ? -13.758 -7.793 -13.062 1 96.5 97 THR A N 1
ATOM 773 C CA . THR A 1 97 ? -13.609 -6.391 -13.438 1 96.5 97 THR A CA 1
ATOM 774 C C . THR A 1 97 ? -12.359 -6.188 -14.281 1 96.5 97 THR A C 1
ATOM 776 O O . THR A 1 97 ? -12.414 -5.543 -15.336 1 96.5 97 THR A O 1
ATOM 779 N N . VAL A 1 98 ? -11.258 -6.758 -13.859 1 97.69 98 VAL A N 1
ATOM 780 C CA . VAL A 1 98 ? -9.992 -6.617 -14.562 1 97.69 98 VAL A CA 1
ATOM 781 C C . VAL A 1 98 ? -10.102 -7.246 -15.953 1 97.69 98 VAL A C 1
ATOM 783 O O . VAL A 1 98 ? -9.641 -6.66 -16.938 1 97.69 98 VAL A O 1
ATOM 786 N N . ARG A 1 99 ? -10.727 -8.375 -16.016 1 97.25 99 ARG A N 1
ATOM 787 C CA . ARG A 1 99 ? -10.898 -9.062 -17.281 1 97.25 99 ARG A CA 1
ATOM 788 C C . ARG A 1 99 ? -11.75 -8.242 -18.25 1 97.25 99 ARG A C 1
ATOM 790 O O . ARG A 1 99 ? -11.484 -8.219 -19.453 1 97.25 99 ARG A O 1
ATOM 797 N N . ARG A 1 100 ? -12.766 -7.656 -17.719 1 96.38 100 ARG A N 1
ATOM 798 C CA . ARG A 1 100 ? -13.617 -6.797 -18.531 1 96.38 100 ARG A CA 1
ATOM 799 C C . ARG A 1 100 ? -12.805 -5.656 -19.141 1 96.38 100 ARG A C 1
ATOM 801 O O . ARG A 1 100 ? -12.953 -5.352 -20.328 1 96.38 100 ARG A O 1
ATOM 808 N N . TYR A 1 101 ? -11.945 -5.105 -18.375 1 95.75 101 TYR A N 1
ATOM 809 C CA . TYR A 1 101 ? -11.125 -4.008 -18.859 1 95.75 101 TYR A CA 1
ATOM 810 C C . TYR A 1 101 ? -10.109 -4.5 -19.891 1 95.75 101 TYR A C 1
ATOM 812 O O . TYR A 1 101 ? -9.828 -3.809 -20.859 1 95.75 101 TYR A O 1
ATOM 820 N N . ILE A 1 102 ? -9.523 -5.621 -19.703 1 95.75 102 ILE A N 1
ATOM 821 C CA . ILE A 1 102 ? -8.594 -6.203 -20.672 1 95.75 102 ILE A CA 1
ATOM 822 C C . ILE A 1 102 ? -9.305 -6.422 -22 1 95.75 102 ILE A C 1
ATOM 824 O O . ILE A 1 102 ? -8.758 -6.105 -23.062 1 95.75 102 ILE A O 1
ATOM 828 N N . SER A 1 103 ? -10.508 -6.969 -21.875 1 95.44 103 SER A N 1
ATOM 829 C CA . SER A 1 103 ? -11.289 -7.227 -23.078 1 95.44 103 SER A CA 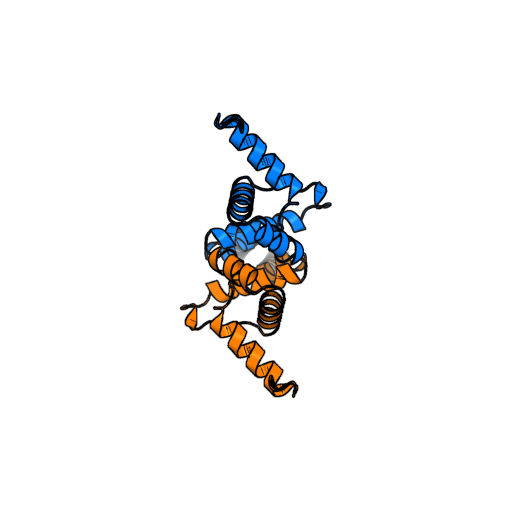1
ATOM 830 C C . SER A 1 103 ? -11.578 -5.934 -23.844 1 95.44 103 SER A C 1
ATOM 832 O O . SER A 1 103 ? -11.531 -5.914 -25.078 1 95.44 103 SER A O 1
ATOM 834 N N . MET A 1 104 ? -11.875 -4.926 -23.141 1 94.19 104 MET A N 1
ATOM 835 C CA . MET A 1 104 ? -12.172 -3.631 -23.75 1 94.19 104 MET A CA 1
ATOM 836 C C . MET A 1 104 ? -10.953 -3.082 -24.484 1 94.19 104 MET A C 1
ATOM 838 O O . MET A 1 104 ? -11.078 -2.521 -25.578 1 94.19 104 MET A O 1
ATOM 842 N N . VAL A 1 105 ? -9.812 -3.227 -23.969 1 90.69 105 VAL A N 1
ATOM 843 C CA . VAL A 1 105 ? -8.586 -2.713 -24.562 1 90.69 105 VAL A CA 1
ATOM 844 C C . VAL A 1 105 ? -8.188 -3.582 -25.766 1 90.69 105 VAL A C 1
ATOM 846 O O . VAL A 1 105 ? -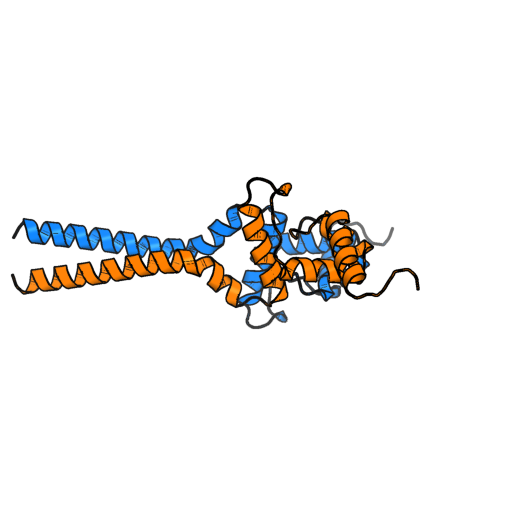7.688 -3.074 -26.766 1 90.69 105 VAL A O 1
ATOM 849 N N . THR A 1 106 ? -8.32 -4.867 -25.609 1 88.75 106 THR A N 1
ATOM 850 C CA . THR A 1 106 ? -7.977 -5.789 -26.688 1 88.75 106 THR A CA 1
ATOM 851 C C . THR A 1 106 ? -8.914 -5.605 -27.875 1 88.75 106 THR A C 1
ATOM 853 O O . THR A 1 106 ? -8.484 -5.672 -29.016 1 88.75 106 THR A O 1
ATOM 856 N N . THR A 1 107 ? -10.125 -5.41 -27.625 1 87 107 THR A N 1
ATOM 857 C CA . THR A 1 107 ? -11.109 -5.172 -28.672 1 87 107 THR A CA 1
ATOM 858 C C . THR A 1 107 ? -10.836 -3.85 -29.375 1 87 107 THR A C 1
ATOM 860 O O . THR A 1 107 ? -10.969 -3.754 -30.609 1 87 107 THR A O 1
ATOM 863 N N . GLU A 1 108 ? -10.398 -2.99 -28.625 1 84 108 GLU A N 1
ATOM 864 C CA . GLU A 1 108 ? -10.078 -1.685 -29.203 1 84 108 GLU A CA 1
ATOM 865 C C . GLU A 1 108 ? -8.805 -1.741 -30.031 1 84 108 GLU A C 1
ATOM 867 O O . GLU A 1 108 ? -8.648 -0.981 -30.984 1 84 108 GLU A O 1
ATOM 872 N N . SER A 1 109 ? -7.762 -2.469 -29.625 1 76.56 109 SER A N 1
ATOM 873 C CA . SER A 1 109 ? -6.5 -2.582 -30.359 1 76.56 109 SER A CA 1
ATOM 874 C C . SER A 1 109 ? -6.648 -3.479 -31.578 1 76.56 109 SER A C 1
ATOM 876 O O . SER A 1 109 ? -5.77 -3.504 -32.438 1 76.56 109 SER A O 1
ATOM 878 N N . GLY A 1 110 ? -7.66 -3.953 -31.938 1 67.69 110 GLY A N 1
ATOM 879 C CA . GLY A 1 110 ? -7.883 -4.781 -33.125 1 67.69 110 GLY A CA 1
ATOM 880 C C . GLY A 1 110 ? -7.438 -6.219 -32.906 1 67.69 110 GLY A C 1
ATOM 881 O O . GLY A 1 110 ? -7.395 -6.992 -33.875 1 67.69 110 GLY A O 1
ATOM 882 N N . PHE A 1 111 ? -6.684 -6.637 -31.906 1 56.75 111 PHE A N 1
ATOM 883 C CA . PHE A 1 111 ? -6.277 -8.023 -31.719 1 56.75 111 PHE A CA 1
ATOM 884 C C . PHE A 1 111 ? -7.492 -8.914 -31.484 1 56.75 111 PHE A C 1
ATOM 886 O O . PHE A 1 111 ? -8.094 -8.883 -30.406 1 56.75 111 PHE A O 1
ATOM 893 N N . ASP A 1 112 ? -8.367 -8.984 -32.219 1 51.12 112 ASP A N 1
ATOM 894 C CA . ASP A 1 112 ? -9.477 -9.938 -32.219 1 51.12 112 ASP A CA 1
ATOM 895 C C . ASP A 1 112 ? -8.984 -11.352 -31.906 1 51.12 112 ASP A C 1
ATOM 897 O O . ASP A 1 112 ? -7.848 -11.703 -32.219 1 51.12 112 ASP A O 1
ATOM 901 N N . GLU A 1 113 ? -9.391 -11.961 -30.703 1 47.75 113 GLU A N 1
ATOM 902 C CA . GLU A 1 113 ? -9.258 -13.391 -30.453 1 47.75 113 GLU A CA 1
ATOM 903 C C . GLU A 1 113 ? -9.289 -14.188 -31.75 1 47.75 113 GLU A C 1
ATOM 905 O O . GLU A 1 113 ? -9.148 -15.414 -31.75 1 47.75 113 GLU A O 1
ATOM 910 N N . THR A 1 114 ? -9.742 -13.562 -32.719 1 44.34 114 THR A N 1
ATOM 911 C CA . THR A 1 114 ? -9.906 -14.398 -33.906 1 44.34 114 THR A CA 1
ATOM 912 C C . THR A 1 114 ? -8.555 -14.742 -34.531 1 44.34 114 THR A C 1
ATOM 914 O O . THR A 1 114 ? -8.484 -15.219 -35.656 1 44.34 114 THR A O 1
ATOM 917 N N . PHE A 1 115 ? -7.484 -14.461 -33.781 1 36.47 115 PHE A N 1
ATOM 918 C CA . PHE A 1 115 ? -6.492 -15.234 -34.5 1 36.47 115 PHE A CA 1
ATOM 919 C C . PHE A 1 115 ? -6.629 -16.719 -34.219 1 36.47 115 PHE A C 1
ATOM 921 O O . PHE A 1 115 ? -6.934 -17.109 -33.062 1 36.47 115 PHE A O 1
ATOM 928 N N . MET B 1 1 ? -7.367 51.219 25.859 1 61.06 1 MET B N 1
ATOM 929 C CA . MET B 1 1 ? -6.152 50.5 26.203 1 61.06 1 MET B CA 1
ATOM 930 C C . MET B 1 1 ? -6.48 49.062 26.625 1 61.06 1 MET B C 1
ATOM 932 O O . MET B 1 1 ? -5.809 48.125 26.203 1 61.06 1 MET B O 1
ATOM 936 N N . SER B 1 2 ? -7.691 48.938 27.328 1 72.81 2 SER B N 1
ATOM 937 C CA . SER B 1 2 ? -8.109 47.625 27.828 1 72.81 2 SER B CA 1
ATOM 938 C C . SER B 1 2 ? -8.555 46.719 26.688 1 72.81 2 SER B C 1
ATOM 940 O O . SER B 1 2 ? -8.219 45.531 26.656 1 72.81 2 SER B O 1
ATOM 942 N N . SER B 1 3 ? -9 47.438 25.672 1 81.44 3 SER B N 1
ATOM 943 C CA . SER B 1 3 ? -9.586 46.656 24.578 1 81.44 3 SER B CA 1
ATOM 944 C C . SER B 1 3 ? -8.508 46.094 23.672 1 81.44 3 SER B C 1
ATOM 946 O O . SER B 1 3 ? -8.602 44.938 2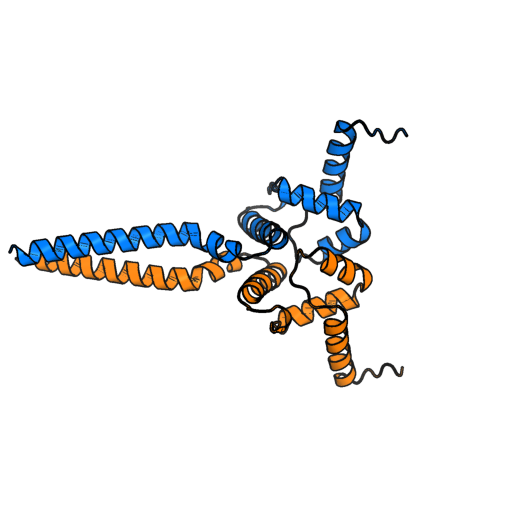3.234 1 81.44 3 SER B O 1
ATOM 948 N N . LEU B 1 4 ? -7.395 46.938 23.547 1 82.5 4 LEU B N 1
ATOM 949 C CA . LEU B 1 4 ? -6.301 46.5 22.672 1 82.5 4 LEU B CA 1
ATOM 950 C C . LEU B 1 4 ? -5.516 45.375 23.312 1 82.5 4 LEU B C 1
ATOM 952 O O . LEU B 1 4 ? -5.086 44.438 22.609 1 82.5 4 LEU B O 1
ATOM 956 N N . ARG B 1 5 ? -5.328 45.406 24.641 1 85.88 5 ARG B N 1
ATOM 957 C CA . ARG B 1 5 ? -4.645 44.344 25.375 1 85.88 5 ARG B CA 1
ATOM 958 C C . ARG B 1 5 ? -5.441 43.031 25.312 1 85.88 5 ARG B C 1
ATOM 960 O O . ARG B 1 5 ? -4.867 41.969 25.156 1 85.88 5 ARG B O 1
ATOM 967 N N . ASN B 1 6 ? -6.781 43.188 25.391 1 86.75 6 ASN B N 1
ATOM 968 C CA . ASN B 1 6 ? -7.648 42 25.297 1 86.75 6 ASN B CA 1
ATOM 969 C C . ASN B 1 6 ? -7.57 41.375 23.906 1 86.75 6 ASN B C 1
ATOM 971 O O . ASN B 1 6 ? -7.535 40.156 23.781 1 86.75 6 ASN B O 1
ATOM 975 N N . ARG B 1 7 ? -7.586 42.312 22.906 1 88.62 7 ARG B N 1
ATOM 976 C CA . ARG B 1 7 ? -7.477 41.812 21.531 1 88.62 7 ARG B CA 1
ATOM 977 C C . ARG B 1 7 ? -6.125 41.125 21.297 1 88.62 7 ARG B C 1
ATOM 979 O O . ARG B 1 7 ? -6.043 40.094 20.641 1 88.62 7 ARG B O 1
ATOM 986 N N . GLN B 1 8 ? -5.004 41.719 21.812 1 89.31 8 GLN B N 1
ATOM 987 C CA . GLN B 1 8 ? -3.674 41.125 21.719 1 89.31 8 GLN B CA 1
ATOM 988 C C . GLN B 1 8 ? -3.631 39.75 22.375 1 89.31 8 GLN B C 1
ATOM 990 O O . GLN B 1 8 ? -3.061 38.781 21.828 1 89.31 8 GLN B O 1
ATOM 995 N N . ALA B 1 9 ? -4.168 39.719 23.625 1 88.81 9 ALA B N 1
ATOM 996 C CA . ALA B 1 9 ? -4.215 38.469 24.359 1 88.81 9 ALA B CA 1
ATOM 997 C C . ALA B 1 9 ? -4.988 37.406 23.578 1 88.81 9 ALA B C 1
ATOM 999 O O . ALA B 1 9 ? -4.578 36.25 23.531 1 88.81 9 ALA B O 1
ATOM 1000 N N . LEU B 1 10 ? -6.223 37.875 22.984 1 91.31 10 LEU B N 1
ATOM 1001 C CA . LEU B 1 10 ? -7.02 36.969 22.188 1 91.31 10 LEU B CA 1
ATOM 1002 C C . LEU B 1 10 ? -6.219 36.438 20.984 1 91.31 10 LEU B C 1
ATOM 1004 O O . LEU B 1 10 ? -6.215 35.25 20.703 1 91.31 10 LEU B O 1
ATOM 1008 N N . LEU B 1 11 ? -5.449 37.312 20.281 1 91.62 11 LEU B N 1
ATOM 1009 C CA . LEU B 1 11 ? -4.668 36.938 19.094 1 91.62 11 LEU B CA 1
ATOM 1010 C C . LEU B 1 11 ? -3.525 36 19.469 1 91.62 11 LEU B C 1
ATOM 1012 O O . LEU B 1 11 ? -3.227 35.062 18.734 1 91.62 11 LEU B O 1
ATOM 1016 N N . GLU B 1 12 ? -2.912 36.281 20.609 1 90.62 12 GLU B N 1
ATOM 1017 C CA . GLU B 1 12 ? -1.842 35.406 21.094 1 90.62 12 GLU B CA 1
ATOM 1018 C C . GLU B 1 12 ? -2.359 34 21.391 1 90.62 12 GLU B C 1
ATOM 1020 O O . GLU B 1 12 ? -1.696 33 21.078 1 90.62 12 GLU B O 1
ATOM 1025 N N . ARG B 1 13 ? -3.562 33.875 21.922 1 91.25 13 ARG B N 1
ATOM 1026 C CA . ARG B 1 13 ? -4.188 32.594 22.203 1 91.25 13 ARG B CA 1
ATOM 1027 C C . ARG B 1 13 ? -4.523 31.859 20.906 1 91.25 13 ARG B C 1
ATOM 1029 O O . ARG B 1 13 ? -4.305 30.656 20.781 1 91.25 13 ARG B O 1
ATOM 1036 N N . GLU B 1 14 ? -5.027 32.562 19.969 1 89.5 14 GLU B N 1
ATOM 1037 C CA . GLU B 1 14 ? -5.375 31.984 18.672 1 89.5 14 GLU B CA 1
ATOM 1038 C C . GLU B 1 14 ? -4.129 31.516 17.938 1 89.5 14 GLU B C 1
ATOM 1040 O O . GLU B 1 14 ? -4.141 30.453 17.297 1 89.5 14 GLU B O 1
ATOM 1045 N N . LEU B 1 15 ? -3.09 32.25 18.047 1 90.5 15 LEU B N 1
ATOM 1046 C CA . LEU B 1 15 ? -1.83 31.859 17.422 1 90.5 15 LEU B CA 1
ATOM 1047 C C . LEU B 1 15 ? -1.271 30.594 18.062 1 90.5 15 LEU B C 1
ATOM 1049 O O . LEU B 1 15 ? -0.808 29.688 17.375 1 90.5 15 LEU B O 1
ATOM 1053 N N . GLN B 1 16 ? -1.248 30.547 19.359 1 88.81 16 GLN B N 1
ATOM 1054 C CA . GLN B 1 16 ? -0.778 29.375 20.094 1 88.81 16 GLN B CA 1
ATOM 1055 C C . GLN B 1 16 ? -1.582 28.141 19.703 1 88.81 16 GLN B C 1
ATOM 1057 O O . GLN B 1 16 ? -1.013 27.062 19.484 1 88.81 16 GLN B O 1
ATOM 1062 N N . ARG B 1 17 ? -2.906 28.328 19.594 1 88.81 17 ARG B N 1
ATOM 1063 C CA . ARG B 1 17 ? -3.775 27.219 19.203 1 88.81 17 ARG B CA 1
ATOM 1064 C C . ARG B 1 17 ? -3.441 26.734 17.797 1 88.81 17 ARG B C 1
ATOM 1066 O O . ARG B 1 17 ? -3.395 25.531 17.531 1 88.81 17 ARG B O 1
ATOM 1073 N N . SER B 1 18 ? -3.248 27.688 16.906 1 85.38 18 SER B N 1
ATOM 1074 C CA . SER B 1 18 ? -2.924 27.344 15.516 1 85.38 18 SER B CA 1
ATOM 1075 C C . SER B 1 18 ? -1.573 26.641 15.422 1 85.38 18 SER B C 1
ATOM 1077 O O . SER B 1 18 ? -1.418 25.688 14.664 1 85.38 18 SER B O 1
ATOM 1079 N N . GLN B 1 19 ? -0.632 27.047 16.25 1 85.06 19 GLN B N 1
ATOM 1080 C CA . GLN B 1 19 ? 0.683 26.422 16.281 1 85.06 19 GLN B CA 1
ATOM 1081 C C . GLN B 1 19 ? 0.602 25.016 16.875 1 85.06 19 GLN B C 1
ATOM 1083 O O . GLN B 1 19 ? 1.248 24.094 16.375 1 85.06 19 GLN B O 1
ATOM 1088 N N . GLU B 1 20 ? -0.158 24.797 17.781 1 85.12 20 GLU B N 1
ATOM 1089 C CA . GLU B 1 20 ? -0.366 23.484 18.375 1 85.12 20 GLU B CA 1
ATOM 1090 C C . GLU B 1 20 ? -1.064 22.547 17.391 1 85.12 20 GLU B C 1
ATOM 1092 O O . GLU B 1 20 ? -0.735 21.359 17.312 1 85.12 20 GLU B O 1
ATOM 1097 N N . ALA B 1 21 ? -2.01 23.188 16.703 1 80.5 21 ALA B N 1
ATOM 1098 C CA . ALA B 1 21 ? -2.703 22.391 15.688 1 80.5 21 ALA B CA 1
ATOM 1099 C C . ALA B 1 21 ? -1.745 21.969 14.578 1 80.5 21 ALA B C 1
ATOM 1101 O O . ALA B 1 21 ? -1.834 20.844 14.07 1 80.5 21 ALA B O 1
ATOM 1102 N N . LEU B 1 22 ? -0.867 22.812 14.234 1 78.62 22 LEU B N 1
ATOM 1103 C CA . LEU B 1 22 ? 0.132 22.5 13.219 1 78.62 22 LEU B CA 1
ATOM 1104 C C . LEU B 1 22 ? 1.052 21.375 13.68 1 78.62 22 LEU B C 1
ATOM 1106 O O . LEU B 1 22 ? 1.37 20.469 12.906 1 78.62 22 LEU B O 1
ATOM 1110 N N . ILE B 1 23 ? 1.467 21.469 14.867 1 74.62 23 ILE B N 1
ATOM 1111 C CA . ILE B 1 23 ? 2.332 20.453 15.445 1 74.62 23 ILE B CA 1
ATOM 1112 C C . ILE B 1 23 ? 1.588 19.125 15.508 1 74.62 23 ILE B C 1
ATOM 1114 O O . ILE B 1 23 ? 2.137 18.078 15.141 1 74.62 23 ILE B O 1
ATOM 1118 N N . LYS B 1 24 ? 0.347 19.203 15.852 1 72.62 24 LYS B N 1
ATOM 1119 C CA . LYS B 1 24 ? -0.464 18 15.953 1 72.62 24 LYS B CA 1
ATOM 1120 C C . LYS B 1 24 ? -0.726 17.391 14.57 1 72.62 24 LYS B C 1
ATOM 1122 O O . LYS B 1 24 ? -0.671 16.172 14.406 1 72.62 24 LYS B O 1
ATOM 1127 N N . MET B 1 25 ? -1.018 18.234 13.695 1 70.31 25 MET B N 1
ATOM 1128 C CA . MET B 1 25 ? -1.3 17.781 12.336 1 70.31 25 MET B CA 1
ATOM 1129 C C . MET B 1 25 ? -0.076 17.109 11.719 1 70.31 25 MET B C 1
ATOM 1131 O O . MET B 1 25 ? -0.201 16.109 11.016 1 70.31 25 MET B O 1
ATOM 1135 N N . LYS B 1 26 ? 0.998 17.688 11.945 1 65.12 26 LYS B N 1
ATOM 1136 C CA . LYS B 1 26 ? 2.236 17.078 11.461 1 65.12 26 LYS B CA 1
ATOM 1137 C C . LYS B 1 26 ? 2.416 15.672 12.031 1 65.12 26 LYS B C 1
ATOM 1139 O O . LYS B 1 26 ? 2.85 14.758 11.328 1 65.12 26 LYS B O 1
ATOM 1144 N N . GLN B 1 27 ? 2.078 15.516 13.227 1 61.12 27 GLN B N 1
ATOM 1145 C CA . GLN B 1 27 ? 2.213 14.234 13.906 1 61.12 27 GLN B CA 1
ATOM 1146 C C . GLN B 1 27 ? 1.091 13.281 13.508 1 61.12 27 GLN B C 1
ATOM 1148 O O . GLN B 1 27 ? 1.296 12.062 13.438 1 61.12 27 GLN B O 1
ATOM 1153 N N . GLU B 1 28 ? -0.108 13.852 13.289 1 61.19 28 GLU B N 1
ATOM 1154 C CA . GLU B 1 28 ? -1.331 13.086 13.078 1 61.19 28 GLU B CA 1
ATOM 1155 C C . GLU B 1 28 ? -1.574 12.82 11.594 1 61.19 28 GLU B C 1
ATOM 1157 O O . GLU B 1 28 ? -2.387 11.969 11.234 1 61.19 28 GLU B O 1
ATOM 1162 N N . GLN B 1 29 ? -1 13.672 10.844 1 58.34 29 GLN B N 1
ATOM 1163 C CA . GLN B 1 29 ? -1.375 13.594 9.438 1 58.34 29 GLN B CA 1
ATOM 1164 C C . GLN B 1 29 ? -1.339 12.148 8.938 1 58.34 29 GLN B C 1
ATOM 1166 O O . GLN B 1 29 ? -2.283 11.688 8.297 1 58.34 29 GLN B O 1
ATOM 1171 N N . PHE B 1 30 ? -0.174 11.508 9.219 1 64.06 30 PHE B N 1
ATOM 1172 C CA . PHE B 1 30 ? -0.056 10.148 8.688 1 64.06 30 PHE B CA 1
ATOM 1173 C C . PHE B 1 30 ? -1.019 9.203 9.398 1 64.06 30 PHE B C 1
ATOM 1175 O O . PHE B 1 30 ? -1.655 8.367 8.758 1 64.06 30 PHE B O 1
ATOM 1182 N N . HIS B 1 31 ? -1.222 9.438 10.578 1 68.19 31 HIS B N 1
ATOM 1183 C CA . HIS B 1 31 ? -1.972 8.492 11.398 1 68.19 31 HIS B CA 1
ATOM 1184 C C . HIS B 1 31 ? -3.469 8.594 11.125 1 68.19 31 HIS B C 1
ATOM 1186 O O . HIS B 1 31 ? -4.184 7.59 11.18 1 68.19 31 HIS B O 1
ATOM 1192 N N . SER B 1 32 ? -3.859 9.75 10.719 1 68.12 32 SER B N 1
ATOM 1193 C CA . SER B 1 32 ? -5.297 9.891 10.523 1 68.12 32 SER B CA 1
ATOM 1194 C C . SER B 1 32 ? -5.75 9.203 9.234 1 68.12 32 SER B C 1
ATOM 1196 O O . SER B 1 32 ? -6.781 8.531 9.219 1 68.12 32 SER B O 1
ATOM 1198 N N . VAL B 1 33 ? -4.98 9.422 8.18 1 67.44 33 VAL B N 1
ATOM 1199 C CA . VAL B 1 33 ? -5.348 8.82 6.902 1 67.44 33 VAL B CA 1
ATOM 1200 C C . VAL B 1 33 ? -5.25 7.297 7 1 67.44 33 VAL B C 1
ATOM 1202 O O . VAL B 1 33 ? -6.078 6.574 6.438 1 67.44 33 VAL B O 1
ATOM 1205 N N . LEU B 1 34 ? -4.398 6.875 7.867 1 77.25 34 LEU B N 1
ATOM 1206 C CA . LEU B 1 34 ? -4.152 5.445 8.031 1 77.25 34 LEU B CA 1
ATOM 1207 C C . LEU B 1 34 ? -5.211 4.812 8.93 1 77.25 34 LEU B C 1
ATOM 1209 O O . LEU B 1 34 ? -5.48 3.613 8.828 1 77.25 34 LEU B O 1
ATOM 1213 N N . ALA B 1 35 ? -5.828 5.641 9.609 1 76.19 35 ALA B N 1
ATOM 1214 C CA . ALA B 1 35 ? -6.734 5.133 10.641 1 76.19 35 ALA B CA 1
ATOM 1215 C C . ALA B 1 35 ? -7.965 4.484 10.016 1 76.19 35 ALA B C 1
ATOM 1217 O O . ALA B 1 35 ? -8.586 3.609 10.625 1 76.19 35 ALA B O 1
ATOM 1218 N N . HIS B 1 36 ? -8.297 4.789 8.844 1 82.25 36 HIS B N 1
ATOM 1219 C CA . HIS B 1 36 ? -9.508 4.266 8.227 1 82.25 36 HIS B CA 1
ATOM 1220 C C . HIS B 1 36 ? -9.203 3.082 7.316 1 82.25 36 HIS B C 1
ATOM 1222 O O . HIS B 1 36 ? -10.117 2.459 6.773 1 82.25 36 HIS B O 1
ATOM 1228 N N . LEU B 1 37 ? -7.973 2.742 7.242 1 89.62 37 LEU B N 1
ATOM 1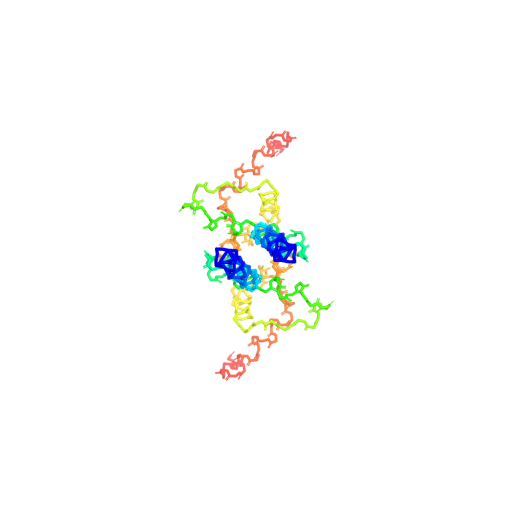229 C CA . LEU B 1 37 ? -7.57 1.637 6.379 1 89.62 37 LEU B CA 1
ATOM 1230 C C . LEU B 1 37 ? -7.738 0.3 7.094 1 89.62 37 LEU B C 1
ATOM 1232 O O . LEU B 1 37 ? -7.512 0.203 8.305 1 89.62 37 LEU B O 1
ATOM 1236 N N . PRO B 1 38 ? -8.25 -0.701 6.359 1 90.44 38 PRO B N 1
ATOM 1237 C CA . PRO B 1 38 ? -8.203 -2.041 6.949 1 90.44 38 PRO B CA 1
ATOM 1238 C C . PRO B 1 38 ? -6.828 -2.393 7.512 1 90.44 38 PRO B C 1
ATOM 1240 O O . PRO B 1 38 ? -5.809 -1.891 7.027 1 90.44 38 PRO B O 1
ATOM 1243 N N . GLU B 1 39 ? -6.777 -3.234 8.445 1 91.25 39 GLU B N 1
ATOM 1244 C CA . GLU B 1 39 ? -5.562 -3.555 9.18 1 91.25 39 GLU B CA 1
ATOM 1245 C C . GLU B 1 39 ? -4.441 -3.988 8.242 1 91.25 39 GLU B C 1
ATOM 1247 O O . GLU B 1 39 ? -3.301 -3.541 8.375 1 91.25 39 GLU B O 1
ATOM 1252 N N . ALA B 1 40 ? -4.754 -4.852 7.32 1 92.88 40 ALA B N 1
ATOM 1253 C CA . ALA B 1 40 ? -3.752 -5.371 6.391 1 92.88 40 ALA B CA 1
ATOM 1254 C C . ALA B 1 40 ? -3.143 -4.25 5.555 1 92.88 40 ALA B C 1
ATOM 1256 O O . ALA B 1 40 ? -1.925 -4.203 5.363 1 92.88 40 ALA B O 1
ATOM 1257 N N . GLN B 1 41 ? -3.99 -3.338 5.105 1 94.38 41 GLN B N 1
ATOM 1258 C CA . GLN B 1 41 ? -3.51 -2.217 4.305 1 94.38 41 GLN B CA 1
ATOM 1259 C C . GLN B 1 41 ? -2.734 -1.222 5.164 1 94.38 41 GLN B C 1
ATOM 1261 O O . GLN B 1 41 ? -1.781 -0.598 4.691 1 94.38 41 GLN B O 1
ATOM 1266 N N . HIS B 1 42 ? -3.127 -1.185 6.406 1 92.06 42 HIS B N 1
ATOM 1267 C CA . HIS B 1 42 ? -2.408 -0.343 7.355 1 92.06 42 HIS B CA 1
ATOM 1268 C C . HIS B 1 42 ? -0.96 -0.797 7.508 1 92.06 42 HIS B C 1
ATOM 1270 O O . HIS B 1 42 ? -0.044 0.029 7.52 1 92.06 42 HIS B O 1
ATOM 1276 N N . LEU B 1 43 ? -0.78 -2.018 7.621 1 92.44 43 LEU B N 1
ATOM 1277 C CA . LEU B 1 43 ? 0.545 -2.605 7.785 1 92.44 43 LEU B CA 1
ATOM 1278 C C . LEU B 1 43 ? 1.426 -2.301 6.578 1 92.44 43 LEU B C 1
ATOM 1280 O O . LEU B 1 43 ? 2.582 -1.9 6.73 1 92.44 43 LEU B O 1
ATOM 1284 N N . VAL B 1 44 ? 0.882 -2.422 5.449 1 94.75 44 VAL B N 1
ATOM 1285 C CA . VAL B 1 44 ? 1.613 -2.236 4.199 1 94.75 44 VAL B CA 1
ATOM 1286 C C . VAL B 1 44 ? 2.002 -0.769 4.043 1 94.75 44 VAL B C 1
ATOM 1288 O O . VAL B 1 44 ? 3.16 -0.453 3.76 1 94.75 44 VAL B O 1
ATOM 1291 N N . VAL B 1 45 ? 1.041 0.049 4.25 1 92.62 45 VAL B N 1
ATOM 1292 C CA . VAL B 1 45 ? 1.265 1.477 4.047 1 92.62 45 VAL B CA 1
ATOM 1293 C C . VAL B 1 45 ? 2.291 1.988 5.055 1 92.62 45 VAL B C 1
ATOM 1295 O O . VAL B 1 45 ? 3.201 2.74 4.695 1 92.62 45 VAL B O 1
ATOM 1298 N N . ARG B 1 46 ? 2.133 1.557 6.234 1 90.12 46 ARG B N 1
ATOM 1299 C CA . ARG B 1 46 ? 3.088 1.943 7.27 1 90.12 46 ARG B CA 1
ATOM 1300 C C . ARG B 1 46 ? 4.5 1.496 6.902 1 90.12 46 ARG B C 1
ATOM 1302 O O . ARG B 1 46 ? 5.457 2.258 7.059 1 90.12 46 ARG B O 1
ATOM 1309 N N . GLU B 1 47 ? 4.621 0.283 6.449 1 94.12 47 GLU B N 1
ATOM 1310 C CA . GLU B 1 47 ? 5.934 -0.242 6.094 1 94.12 47 GLU B CA 1
ATOM 1311 C C . GLU B 1 47 ? 6.527 0.509 4.906 1 94.12 47 GLU B C 1
ATOM 1313 O O . GLU B 1 47 ? 7.738 0.724 4.84 1 94.12 47 GLU B O 1
ATOM 1318 N N . CYS B 1 48 ? 5.648 0.864 3.945 1 92.81 48 CYS B N 1
ATOM 1319 C CA . CYS B 1 48 ? 6.109 1.646 2.803 1 92.81 48 CYS B CA 1
ATOM 1320 C C . CYS B 1 48 ? 6.719 2.967 3.258 1 92.81 48 CYS B C 1
ATOM 1322 O O . CYS B 1 48 ? 7.809 3.338 2.811 1 92.81 48 CYS B O 1
ATOM 1324 N N . ILE B 1 49 ? 6.055 3.541 4.133 1 88 49 ILE B N 1
ATOM 1325 C CA . ILE B 1 49 ? 6.477 4.852 4.613 1 88 49 ILE B CA 1
ATOM 1326 C C . ILE B 1 49 ? 7.785 4.719 5.387 1 88 49 ILE B C 1
ATOM 1328 O O . ILE B 1 49 ? 8.719 5.496 5.172 1 88 49 ILE B O 1
ATOM 1332 N N . GLN B 1 50 ? 7.855 3.771 6.262 1 88.62 50 GLN B N 1
ATOM 1333 C CA . GLN B 1 50 ? 9.055 3.574 7.066 1 88.62 50 GLN B CA 1
ATOM 1334 C C . GLN B 1 50 ? 10.258 3.246 6.188 1 88.62 50 GLN B C 1
ATOM 1336 O O . GLN B 1 50 ? 11.359 3.742 6.426 1 88.62 50 GLN B O 1
ATOM 1341 N N . MET B 1 51 ? 10.016 2.426 5.219 1 90.94 51 MET B N 1
ATOM 1342 C CA . MET B 1 51 ? 11.094 2.031 4.316 1 90.94 51 MET B CA 1
ATOM 1343 C C . MET B 1 51 ? 11.578 3.223 3.498 1 90.94 51 MET B C 1
ATOM 1345 O O . MET B 1 51 ? 12.766 3.318 3.182 1 90.94 51 MET B O 1
ATOM 1349 N N . SER B 1 52 ? 10.711 4.094 3.145 1 87.69 52 SER B N 1
ATOM 1350 C CA . SER B 1 52 ? 11.078 5.25 2.33 1 87.69 52 SER B CA 1
ATOM 1351 C C . SER B 1 52 ? 11.953 6.227 3.113 1 87.69 52 SER B C 1
ATOM 1353 O O . SER B 1 52 ? 12.656 7.047 2.523 1 87.69 52 SER B O 1
ATOM 1355 N N . LYS B 1 53 ? 11.875 6.137 4.391 1 83.56 53 LYS B N 1
ATOM 1356 C CA . LYS B 1 53 ? 12.641 7.023 5.266 1 83.56 53 LYS B CA 1
ATOM 1357 C C . LYS B 1 53 ? 14.047 6.48 5.5 1 83.56 53 LYS B C 1
ATOM 1359 O O . LYS B 1 53 ? 14.898 7.18 6.047 1 83.56 53 LYS B O 1
ATOM 1364 N N . CYS B 1 54 ? 14.258 5.277 5.113 1 88.12 54 CYS B N 1
ATOM 1365 C CA . CYS B 1 54 ? 15.547 4.645 5.355 1 88.12 54 CYS B CA 1
ATOM 1366 C C . CYS B 1 54 ? 16.547 4.996 4.258 1 88.12 54 CYS B C 1
ATOM 1368 O O . CYS B 1 54 ? 16.172 5.125 3.092 1 88.12 54 CYS B O 1
ATOM 1370 N N . ALA B 1 55 ? 17.75 5.164 4.668 1 85.5 55 ALA B N 1
ATOM 1371 C CA . ALA B 1 55 ? 18.812 5.5 3.721 1 85.5 55 ALA B CA 1
ATOM 1372 C C . ALA B 1 55 ? 19.062 4.352 2.748 1 85.5 55 ALA B C 1
ATOM 1374 O O . ALA B 1 55 ? 19.312 4.582 1.562 1 85.5 55 ALA B O 1
ATOM 1375 N N . SER B 1 56 ? 19.031 3.135 3.252 1 86.56 56 SER B N 1
ATOM 1376 C CA . SER B 1 56 ? 19.234 1.931 2.457 1 86.56 56 SER B CA 1
ATOM 1377 C C . SER B 1 56 ? 18.219 0.852 2.812 1 86.56 56 SER B C 1
ATOM 1379 O O . SER B 1 56 ? 17.875 0.672 3.984 1 86.56 56 SER B O 1
ATOM 1381 N N . PRO B 1 57 ? 17.781 0.242 1.727 1 83 57 PRO B N 1
ATOM 1382 C CA . PRO B 1 57 ? 16.828 -0.827 1.987 1 83 57 PRO B CA 1
ATOM 1383 C C . PRO B 1 57 ? 17.391 -1.938 2.865 1 83 57 PRO B C 1
ATOM 1385 O O . PRO B 1 57 ? 16.656 -2.59 3.604 1 83 57 PRO B O 1
ATOM 1388 N N . LYS B 1 58 ? 18.656 -2.094 2.789 1 83.88 58 LYS B N 1
ATOM 1389 C CA . LYS B 1 58 ? 19.297 -3.166 3.553 1 83.88 58 LYS B CA 1
ATOM 1390 C C . LYS B 1 58 ? 19.281 -2.852 5.047 1 83.88 58 LYS B C 1
ATOM 1392 O O . LYS B 1 58 ? 19.344 -3.76 5.879 1 83.88 58 LYS B O 1
ATOM 1397 N N . GLY B 1 59 ? 19.203 -1.729 5.309 1 86.25 59 GLY B N 1
ATOM 1398 C CA . GLY B 1 59 ? 19.234 -1.302 6.695 1 86.25 59 GLY B CA 1
ATOM 1399 C C . GLY B 1 59 ? 17.844 -1.235 7.32 1 86.25 59 GLY B C 1
ATOM 1400 O O . GLY B 1 59 ? 17.703 -0.909 8.5 1 86.25 59 GLY B O 1
ATOM 1401 N N . HIS B 1 60 ? 16.859 -1.502 6.598 1 92.94 60 HIS B N 1
ATOM 1402 C CA . HIS B 1 60 ? 15.492 -1.425 7.09 1 92.94 60 HIS B CA 1
ATOM 1403 C C . HIS B 1 60 ? 15.164 -2.617 7.98 1 92.94 60 HIS B C 1
ATOM 1405 O O . HIS B 1 60 ? 15.477 -3.76 7.641 1 92.94 60 HIS B O 1
ATOM 1411 N N . ARG B 1 61 ? 14.586 -2.256 9.141 1 93 61 ARG B N 1
ATOM 1412 C CA . ARG B 1 61 ? 14.062 -3.285 10.031 1 93 61 ARG B CA 1
ATOM 1413 C C . ARG B 1 61 ? 12.539 -3.34 9.969 1 93 61 ARG B C 1
ATOM 1415 O O . ARG B 1 61 ? 11.859 -2.416 10.422 1 93 61 ARG B O 1
ATOM 1422 N N . TYR B 1 62 ? 12.086 -4.516 9.523 1 95.81 62 TYR B N 1
ATOM 1423 C CA . TYR B 1 62 ? 10.648 -4.691 9.375 1 95.81 62 TYR B CA 1
ATOM 1424 C C . TYR B 1 62 ? 9.977 -4.836 10.727 1 95.81 62 TYR B C 1
ATOM 1426 O O . TYR B 1 62 ? 10.555 -5.398 11.664 1 95.81 62 TYR B O 1
ATOM 1434 N N . SER B 1 63 ? 8.82 -4.336 10.758 1 95.62 63 SER B N 1
ATOM 1435 C CA . SER B 1 63 ? 8.031 -4.574 11.961 1 95.62 63 SER B CA 1
ATOM 1436 C C . SER B 1 63 ? 7.672 -6.047 12.102 1 95.62 63 SER B C 1
ATOM 1438 O O . SER B 1 63 ? 7.586 -6.77 11.109 1 95.62 63 SER B O 1
ATOM 1440 N N . SER B 1 64 ? 7.422 -6.477 13.344 1 95.5 64 SER B N 1
ATOM 1441 C CA . SER B 1 64 ? 7.09 -7.875 13.602 1 95.5 64 SER B CA 1
ATOM 1442 C C . SER B 1 64 ? 5.789 -8.266 12.914 1 95.5 64 SER B C 1
ATOM 1444 O O . SER B 1 64 ? 5.688 -9.359 12.344 1 95.5 64 SER B O 1
ATOM 1446 N N . ASN B 1 65 ? 4.785 -7.379 13.008 1 96.06 65 ASN B N 1
ATOM 1447 C CA . ASN B 1 65 ? 3.492 -7.66 12.391 1 96.06 65 ASN B CA 1
ATOM 1448 C C . ASN B 1 65 ? 3.615 -7.824 10.883 1 96.06 65 ASN B C 1
ATOM 1450 O O . ASN B 1 65 ? 3.014 -8.727 10.297 1 96.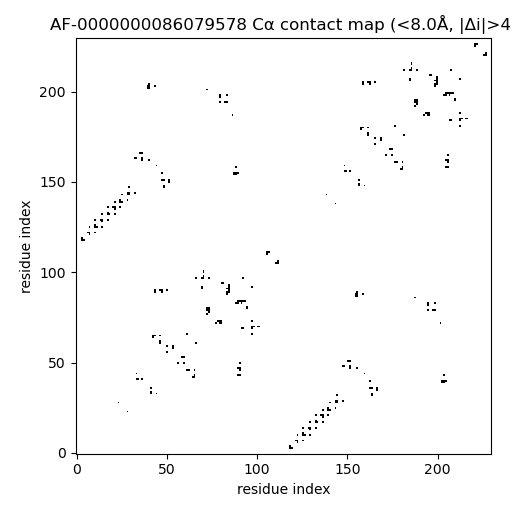06 65 ASN B O 1
ATOM 1454 N N . PHE B 1 66 ? 4.406 -7.035 10.328 1 96.88 66 PHE B N 1
ATOM 1455 C CA . PHE B 1 66 ? 4.594 -7.105 8.883 1 96.88 66 PHE B CA 1
ATOM 1456 C C . PHE B 1 66 ? 5.328 -8.383 8.492 1 96.88 66 PHE B C 1
ATOM 1458 O O . PHE B 1 66 ? 4.945 -9.055 7.539 1 96.88 66 PHE B O 1
ATOM 1465 N N . LEU B 1 67 ? 6.316 -8.711 9.219 1 97.31 67 LEU B N 1
ATOM 1466 C CA . LEU B 1 67 ? 7.066 -9.93 8.945 1 97.31 67 LEU B CA 1
ATOM 1467 C C . LEU B 1 67 ? 6.168 -11.156 9.055 1 97.31 67 LEU B C 1
ATOM 1469 O O . LEU B 1 67 ? 6.27 -12.078 8.242 1 97.31 67 LEU B O 1
ATOM 1473 N N . THR B 1 68 ? 5.379 -11.102 10.039 1 96.75 68 THR B N 1
ATOM 1474 C CA . THR B 1 68 ? 4.449 -12.211 10.211 1 96.75 68 THR B CA 1
ATOM 1475 C C . THR B 1 68 ? 3.535 -12.344 8.992 1 96.75 68 THR B C 1
ATOM 1477 O O . THR B 1 68 ? 3.301 -13.453 8.508 1 96.75 68 THR B O 1
ATOM 1480 N N . MET B 1 69 ? 3.025 -11.234 8.562 1 97.38 69 MET B N 1
ATOM 1481 C CA . MET B 1 69 ? 2.189 -11.234 7.367 1 97.38 69 MET B CA 1
ATOM 1482 C C . MET B 1 69 ? 2.953 -11.789 6.168 1 97.38 69 MET B C 1
ATOM 1484 O O . MET B 1 69 ? 2.428 -12.617 5.422 1 97.38 69 MET B O 1
ATOM 1488 N N . CYS B 1 70 ? 4.191 -11.43 6.008 1 98 70 CYS B N 1
ATOM 1489 C CA . CYS B 1 70 ? 5.016 -11.891 4.895 1 98 70 CYS B CA 1
ATOM 1490 C C . CYS B 1 70 ? 5.25 -13.391 4.977 1 98 70 CYS B C 1
ATOM 1492 O O . CYS B 1 70 ? 5.184 -14.086 3.963 1 98 70 CYS B O 1
ATOM 1494 N N . MET B 1 71 ? 5.535 -13.844 6.176 1 98 71 MET B N 1
ATOM 1495 C CA . MET B 1 71 ? 5.738 -15.281 6.367 1 98 71 MET B CA 1
ATOM 1496 C C . MET B 1 71 ? 4.48 -16.062 6 1 98 71 MET B C 1
ATOM 1498 O O . MET B 1 71 ? 4.562 -17.109 5.355 1 98 71 MET B O 1
ATOM 1502 N N . MET B 1 72 ? 3.355 -15.562 6.375 1 97.12 72 MET B N 1
ATOM 1503 C CA . MET B 1 72 ? 2.086 -16.203 6.059 1 97.12 72 MET B CA 1
ATOM 1504 C C . MET B 1 72 ? 1.862 -16.25 4.551 1 97.12 72 MET B C 1
ATOM 1506 O O . MET B 1 72 ? 1.461 -17.281 4.008 1 97.12 72 MET B O 1
ATOM 1510 N N . LEU B 1 73 ? 2.125 -15.227 3.912 1 97.5 73 LEU B N 1
ATOM 1511 C CA . LEU B 1 73 ? 1.985 -15.164 2.461 1 97.5 73 LEU B CA 1
ATOM 1512 C C . LEU B 1 73 ? 2.893 -16.188 1.785 1 97.5 73 LEU B C 1
ATOM 1514 O O . LEU B 1 73 ? 2.465 -16.891 0.869 1 97.5 73 LEU B O 1
ATOM 1518 N N . HIS B 1 74 ? 4.117 -16.25 2.285 1 98.31 74 HIS B N 1
ATOM 1519 C CA . HIS B 1 74 ? 5.09 -17.172 1.705 1 98.31 74 HIS B CA 1
ATOM 1520 C C . HIS B 1 74 ? 4.699 -18.625 1.969 1 98.31 74 HIS B C 1
ATOM 1522 O O . HIS B 1 74 ? 4.848 -19.469 1.093 1 98.31 74 HIS B O 1
ATOM 1528 N N . ILE B 1 75 ? 4.254 -18.891 3.176 1 97.38 75 ILE B N 1
ATOM 1529 C CA . ILE B 1 75 ? 3.826 -20.25 3.527 1 97.38 75 ILE B CA 1
ATOM 1530 C C . ILE B 1 75 ? 2.648 -20.656 2.646 1 97.38 75 ILE B C 1
ATOM 1532 O O . ILE B 1 75 ? 2.602 -21.781 2.15 1 97.38 75 ILE B O 1
ATOM 1536 N N . ARG B 1 76 ? 1.702 -19.797 2.447 1 96.81 76 ARG B N 1
ATOM 1537 C CA . ARG B 1 76 ? 0.52 -20.078 1.644 1 96.81 76 ARG B CA 1
ATOM 1538 C C . ARG B 1 76 ? 0.896 -20.328 0.187 1 96.81 76 ARG B C 1
ATOM 1540 O O . ARG B 1 76 ? 0.339 -21.219 -0.459 1 96.81 76 ARG B O 1
ATOM 1547 N N . SER B 1 77 ? 1.793 -19.562 -0.338 1 97.81 77 SER B N 1
ATOM 1548 C CA . SER B 1 77 ? 2.191 -19.719 -1.732 1 97.81 77 SER B CA 1
ATOM 1549 C C . SER B 1 77 ? 3.537 -19.047 -2.004 1 97.81 77 SER B C 1
ATOM 1551 O O . SER B 1 77 ? 3.594 -17.859 -2.305 1 97.81 77 SER B O 1
ATOM 1553 N N . PRO B 1 78 ? 4.613 -19.844 -2.025 1 97.88 78 PRO B N 1
ATOM 1554 C CA . PRO B 1 78 ? 5.938 -19.297 -2.314 1 97.88 78 PRO B CA 1
ATOM 1555 C C . PRO B 1 78 ? 6.016 -18.641 -3.691 1 97.88 78 PRO B C 1
ATOM 1557 O O . PRO B 1 78 ? 6.629 -17.578 -3.838 1 97.88 78 PRO B O 1
ATOM 1560 N N . ALA B 1 79 ? 5.418 -19.266 -4.652 1 97.5 79 ALA B N 1
ATOM 1561 C CA . ALA B 1 79 ? 5.449 -18.719 -6.008 1 97.5 79 ALA B CA 1
ATOM 1562 C C . ALA B 1 79 ? 4.754 -17.359 -6.07 1 97.5 79 ALA B C 1
ATOM 1564 O O . ALA B 1 79 ? 5.262 -16.422 -6.688 1 97.5 79 ALA B O 1
ATOM 1565 N N . SER B 1 80 ? 3.625 -17.219 -5.414 1 97.5 80 SER B N 1
ATOM 1566 C CA . SER B 1 80 ? 2.877 -15.969 -5.414 1 97.5 80 SER B CA 1
ATOM 1567 C C . SER B 1 80 ? 3.609 -14.891 -4.625 1 97.5 80 SER B C 1
ATOM 1569 O O . SER B 1 80 ? 3.551 -13.711 -4.977 1 97.5 80 SER B O 1
ATOM 1571 N N . TYR B 1 81 ? 4.273 -15.367 -3.615 1 98 81 TYR B N 1
ATOM 1572 C CA . TYR B 1 81 ? 5.086 -14.422 -2.867 1 98 81 TYR B CA 1
ATOM 1573 C C . TYR B 1 81 ? 6.172 -13.812 -3.748 1 98 81 TYR B C 1
ATOM 1575 O O . TYR B 1 81 ? 6.395 -12.602 -3.729 1 98 81 TYR B O 1
ATOM 1583 N N . SER B 1 82 ? 6.848 -14.664 -4.48 1 97.88 82 SER B N 1
ATOM 1584 C CA . SER B 1 82 ? 7.887 -14.188 -5.391 1 97.88 82 SER B CA 1
ATOM 1585 C C . SER B 1 82 ? 7.312 -13.242 -6.438 1 97.88 82 SER B C 1
ATOM 1587 O O . SER B 1 82 ? 7.926 -12.219 -6.762 1 97.88 82 SER B O 1
ATOM 1589 N N . PHE B 1 83 ? 6.219 -13.625 -6.918 1 97.38 83 PHE B N 1
ATOM 1590 C CA . PHE B 1 83 ? 5.527 -12.781 -7.883 1 97.38 83 PHE B CA 1
ATOM 1591 C C . PHE B 1 83 ? 5.23 -11.414 -7.281 1 97.38 83 PHE B C 1
ATOM 1593 O O . PHE B 1 83 ? 5.461 -10.383 -7.926 1 97.38 83 PHE B O 1
ATOM 1600 N N . LEU B 1 84 ? 4.727 -11.391 -6.082 1 96.62 84 LEU B N 1
ATOM 1601 C CA . LEU B 1 84 ? 4.387 -10.164 -5.363 1 96.62 84 LEU B CA 1
ATOM 1602 C C . LEU B 1 84 ? 5.629 -9.305 -5.141 1 96.62 84 LEU B C 1
ATOM 1604 O O . LEU B 1 84 ? 5.582 -8.086 -5.324 1 96.62 84 LEU B O 1
ATOM 1608 N N . ARG B 1 85 ? 6.645 -9.977 -4.777 1 96.88 85 ARG B N 1
ATOM 1609 C CA . ARG B 1 85 ? 7.891 -9.266 -4.531 1 96.88 85 ARG B CA 1
ATOM 1610 C C . ARG B 1 85 ? 8.422 -8.625 -5.812 1 96.88 85 ARG B C 1
ATOM 1612 O O . ARG B 1 85 ? 8.898 -7.492 -5.797 1 96.88 85 ARG B O 1
ATOM 1619 N N . GLU B 1 86 ? 8.32 -9.305 -6.875 1 96.31 86 GLU B N 1
ATOM 1620 C CA . GLU B 1 86 ? 8.836 -8.828 -8.156 1 96.31 86 GLU B CA 1
ATOM 1621 C C . GLU B 1 86 ? 8.031 -7.641 -8.672 1 96.31 86 GLU B C 1
ATOM 1623 O O . GLU B 1 86 ? 8.555 -6.809 -9.414 1 96.31 86 GLU B O 1
ATOM 1628 N N . SER B 1 87 ? 6.816 -7.594 -8.266 1 94.81 87 SER B N 1
ATOM 1629 C CA . SER B 1 87 ? 5.945 -6.52 -8.734 1 94.81 87 SER B CA 1
ATOM 1630 C C . SER B 1 87 ? 6.344 -5.18 -8.125 1 94.81 87 SER B C 1
ATOM 1632 O O . SER B 1 87 ? 5.945 -4.125 -8.617 1 94.81 87 SER B O 1
ATOM 1634 N N . LYS B 1 88 ? 7.016 -5.113 -6.996 1 94.06 88 LYS B N 1
ATOM 1635 C CA . LYS B 1 88 ? 7.547 -3.947 -6.297 1 94.06 88 LYS B CA 1
ATOM 1636 C C . LYS B 1 88 ? 6.418 -3.047 -5.797 1 94.06 88 LYS B C 1
ATOM 1638 O O . LYS B 1 88 ? 6.652 -1.892 -5.438 1 94.06 88 LYS B O 1
ATOM 1643 N N . LEU B 1 89 ? 5.238 -3.572 -5.734 1 96 89 LEU B N 1
ATOM 1644 C CA . LEU B 1 89 ? 4.082 -2.836 -5.234 1 96 89 LEU B CA 1
ATOM 1645 C C . LEU B 1 89 ? 4.121 -2.721 -3.715 1 96 89 LEU B C 1
ATOM 1647 O O . LEU B 1 89 ? 3.533 -1.801 -3.143 1 96 89 LEU B O 1
ATOM 1651 N N . LEU B 1 90 ? 4.738 -3.639 -3.09 1 96.56 90 LEU B N 1
ATOM 1652 C CA . LEU B 1 90 ? 4.848 -3.738 -1.639 1 96.56 90 LEU B CA 1
ATOM 1653 C C . LEU B 1 90 ? 6.309 -3.811 -1.207 1 96.56 90 LEU B C 1
ATOM 1655 O O . LEU B 1 90 ? 7.164 -4.246 -1.978 1 96.56 90 LEU B O 1
ATOM 1659 N N . PRO B 1 91 ? 6.566 -3.305 -0.015 1 96 91 PRO B N 1
ATOM 1660 C CA . PRO B 1 91 ? 7.938 -3.375 0.489 1 96 91 PRO B CA 1
ATOM 166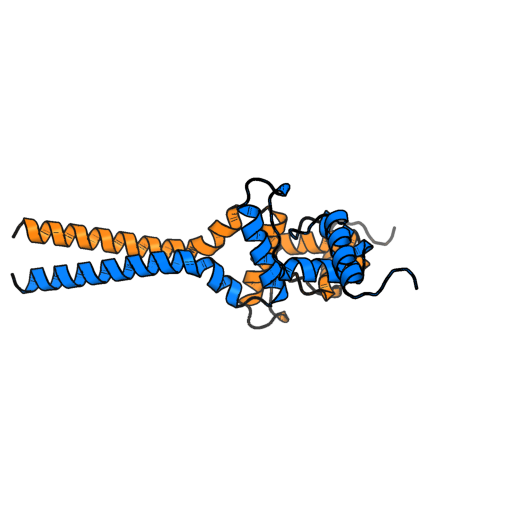1 C C . PRO B 1 91 ? 8.281 -4.738 1.089 1 96 91 PRO B C 1
ATOM 1663 O O . PRO B 1 91 ? 8.672 -4.82 2.256 1 96 91 PRO B O 1
ATOM 1666 N N . LEU B 1 92 ? 8.219 -5.746 0.303 1 97.06 92 LEU B N 1
ATOM 1667 C CA . LEU B 1 92 ? 8.375 -7.102 0.813 1 97.06 92 LEU B CA 1
ATOM 1668 C C . LEU B 1 92 ? 9.852 -7.457 0.974 1 97.06 92 LEU B C 1
ATOM 1670 O O . LEU B 1 92 ? 10.672 -7.117 0.121 1 97.06 92 LEU B O 1
ATOM 1674 N N . PRO B 1 93 ? 10.148 -8.164 2.061 1 97 93 PRO B N 1
ATOM 1675 C CA . PRO B 1 93 ? 11.516 -8.672 2.203 1 97 93 PRO B CA 1
ATOM 1676 C C . PRO B 1 93 ? 11.844 -9.758 1.183 1 97 93 PRO B C 1
ATOM 1678 O O . PRO B 1 93 ? 10.945 -10.375 0.618 1 97 93 PRO B O 1
ATOM 1681 N N . ALA B 1 94 ? 13.164 -9.906 0.949 1 97.06 94 ALA B N 1
ATOM 1682 C CA . ALA B 1 94 ? 13.633 -10.969 0.065 1 97.06 94 ALA B CA 1
ATOM 1683 C C . ALA B 1 94 ? 13.164 -12.336 0.554 1 97.06 94 ALA B C 1
ATOM 1685 O O . ALA B 1 94 ? 12.992 -12.547 1.758 1 97.06 94 ALA B O 1
ATOM 1686 N N . VAL B 1 95 ? 13.023 -13.266 -0.396 1 97.94 95 VAL B N 1
ATOM 1687 C CA . VAL B 1 95 ? 12.547 -14.609 -0.091 1 97.94 95 VAL B CA 1
ATOM 1688 C C . VAL B 1 95 ? 13.453 -15.258 0.95 1 97.94 95 VAL B C 1
ATOM 1690 O O . VAL B 1 95 ? 12.977 -15.883 1.898 1 97.94 95 VAL B O 1
ATOM 1693 N N . SER B 1 96 ? 14.719 -15.055 0.795 1 97.12 96 SER B N 1
ATOM 1694 C CA . SER B 1 96 ? 15.68 -15.648 1.715 1 97.12 96 SER B CA 1
ATOM 1695 C C . SER B 1 96 ? 15.477 -15.141 3.137 1 97.12 96 SER B C 1
ATOM 1697 O O . SER B 1 96 ? 15.633 -15.891 4.102 1 97.12 96 SER B O 1
ATOM 1699 N N . THR B 1 97 ? 15.141 -13.898 3.256 1 96.5 97 THR B N 1
ATOM 1700 C CA . THR B 1 97 ? 14.891 -13.297 4.562 1 96.5 97 THR B CA 1
ATOM 1701 C C . THR B 1 97 ? 13.656 -13.922 5.215 1 96.5 97 THR B C 1
ATOM 1703 O O . THR B 1 97 ? 13.703 -14.312 6.383 1 96.5 97 THR B O 1
ATOM 1706 N N . VAL B 1 98 ? 12.594 -14.055 4.469 1 97.69 98 VAL B N 1
ATOM 1707 C CA . VAL B 1 98 ? 11.344 -14.617 4.98 1 97.69 98 VAL B CA 1
ATOM 1708 C C . VAL B 1 98 ? 11.555 -16.062 5.398 1 97.69 98 VAL B C 1
ATOM 1710 O O . VAL B 1 98 ? 11.094 -16.484 6.465 1 97.69 98 VAL B O 1
ATOM 1713 N N . ARG B 1 99 ? 12.289 -16.781 4.605 1 97.25 99 ARG B N 1
ATOM 1714 C CA . ARG B 1 99 ? 12.57 -18.188 4.898 1 97.25 99 ARG B CA 1
ATOM 1715 C C . ARG B 1 99 ? 13.383 -18.328 6.184 1 97.25 99 ARG B C 1
ATOM 1717 O O . ARG B 1 99 ? 13.164 -19.25 6.965 1 97.25 99 ARG B O 1
ATOM 1724 N N . ARG B 1 100 ? 14.328 -17.453 6.332 1 96.38 100 ARG B N 1
ATOM 1725 C CA . ARG B 1 100 ? 15.125 -17.453 7.551 1 96.38 100 ARG B CA 1
ATOM 1726 C C . ARG B 1 100 ? 14.242 -17.266 8.781 1 96.38 100 ARG B C 1
ATOM 1728 O O . ARG B 1 100 ? 14.414 -17.953 9.789 1 96.38 100 ARG B O 1
ATOM 1735 N N . TYR B 1 101 ? 13.305 -16.391 8.664 1 95.81 101 TYR B N 1
ATOM 1736 C CA . TYR B 1 101 ? 12.406 -16.125 9.789 1 95.81 101 TYR B CA 1
ATOM 1737 C C . TYR B 1 101 ? 11.484 -17.312 10.031 1 95.81 101 TYR B C 1
ATOM 1739 O O . TYR B 1 101 ? 11.18 -17.641 11.18 1 95.81 101 TYR B O 1
ATOM 1747 N N . ILE B 1 102 ? 11 -17.953 9.039 1 95.81 102 ILE B N 1
ATOM 1748 C CA . ILE B 1 102 ? 10.164 -19.141 9.172 1 95.81 102 ILE B CA 1
ATOM 1749 C C . ILE B 1 102 ? 10.938 -20.234 9.891 1 95.81 102 ILE B C 1
ATOM 1751 O O . ILE B 1 102 ? 10.406 -20.891 10.797 1 95.81 102 ILE B O 1
ATOM 1755 N N . SER B 1 103 ? 12.18 -20.391 9.445 1 95.5 103 SER B N 1
ATOM 1756 C CA . SER B 1 103 ? 13.023 -21.406 10.047 1 95.5 103 SER B CA 1
ATOM 1757 C C . SER B 1 103 ? 13.227 -21.141 11.539 1 95.5 103 SER B C 1
ATOM 1759 O O . SER B 1 103 ? 13.234 -22.062 12.344 1 95.5 103 SER B O 1
ATOM 1761 N N . MET B 1 104 ? 13.414 -19.922 11.875 1 94.25 104 MET B N 1
ATOM 1762 C CA . MET B 1 104 ? 13.625 -19.547 13.273 1 94.25 104 MET B CA 1
ATOM 1763 C C . MET B 1 104 ? 12.391 -19.859 14.117 1 94.25 104 MET B C 1
ATOM 1765 O O . MET B 1 104 ? 12.516 -20.312 15.25 1 94.25 104 MET B O 1
ATOM 1769 N N . VAL B 1 105 ? 11.25 -19.656 13.617 1 90.81 105 VAL B N 1
ATOM 1770 C CA . VAL B 1 105 ? 10.008 -19.891 14.344 1 90.81 105 VAL B CA 1
ATOM 1771 C C . VAL B 1 105 ? 9.734 -21.391 14.438 1 90.81 105 VAL B C 1
ATOM 1773 O O . VAL B 1 105 ? 9.227 -21.875 15.445 1 90.81 105 VAL B O 1
ATOM 1776 N N . THR B 1 106 ? 9.961 -22.078 13.359 1 88.81 106 THR B N 1
ATOM 1777 C CA . THR B 1 106 ? 9.734 -23.516 13.336 1 88.81 106 THR B CA 1
ATOM 1778 C C . THR B 1 106 ? 10.703 -24.234 14.273 1 88.81 106 THR B C 1
ATOM 1780 O O . THR B 1 106 ? 10.32 -25.203 14.945 1 88.81 106 THR B O 1
ATOM 1783 N N . THR B 1 107 ? 11.883 -23.828 14.305 1 86.88 107 THR B N 1
ATOM 1784 C CA . THR B 1 107 ? 12.875 -24.406 15.203 1 86.88 107 THR B CA 1
ATOM 1785 C C . THR B 1 107 ? 12.523 -24.125 16.656 1 86.88 107 THR B C 1
ATOM 1787 O O . THR B 1 107 ? 12.695 -24.984 17.516 1 86.88 107 THR B O 1
ATOM 1790 N N . GLU B 1 108 ? 11.984 -23.031 16.812 1 84.19 108 GLU B N 1
ATOM 1791 C CA . GLU B 1 108 ? 11.586 -22.656 18.156 1 84.19 108 GLU B CA 1
ATOM 1792 C C . GLU B 1 108 ? 10.344 -23.438 18.594 1 84.19 108 GLU B C 1
ATOM 1794 O O . GLU B 1 108 ? 10.164 -23.703 19.797 1 84.19 108 GLU B O 1
ATOM 1799 N N . SER B 1 109 ? 9.352 -23.688 17.734 1 77.12 109 SER B N 1
ATOM 1800 C CA . SER B 1 109 ? 8.125 -24.406 18.078 1 77.12 109 SER B CA 1
ATOM 1801 C C . SER B 1 109 ? 8.375 -25.906 18.172 1 77.12 109 SER B C 1
ATOM 1803 O O . SER B 1 109 ? 7.527 -26.656 18.656 1 77.12 109 SER B O 1
ATOM 1805 N N . GLY B 1 110 ? 9.422 -26.391 18.078 1 67.94 110 GLY B N 1
ATOM 1806 C CA . GLY B 1 110 ? 9.742 -27.812 18.188 1 67.94 110 GLY B CA 1
ATOM 1807 C C . GLY B 1 110 ? 9.398 -28.609 16.938 1 67.94 110 GLY B C 1
ATOM 1808 O O . GLY B 1 110 ? 9.445 -29.828 16.953 1 67.94 110 GLY B O 1
ATOM 1809 N N . PHE B 1 111 ? 8.641 -28.141 15.945 1 57.41 111 PHE B N 1
ATOM 1810 C CA . PHE B 1 111 ? 8.328 -28.906 14.742 1 57.41 111 PHE B CA 1
ATOM 1811 C C . PHE B 1 111 ? 9.586 -29.203 13.938 1 57.41 111 PHE B C 1
ATOM 1813 O O . PHE B 1 111 ? 10.188 -28.281 13.367 1 57.41 111 PHE B O 1
ATOM 1820 N N . ASP B 1 112 ? 10.445 -29.859 14.352 1 51.22 112 ASP B N 1
ATOM 1821 C CA . ASP B 1 112 ? 11.609 -30.375 13.633 1 51.22 112 ASP B CA 1
ATOM 1822 C C . ASP B 1 112 ? 11.211 -30.953 12.281 1 51.22 112 ASP B C 1
ATOM 1824 O O . ASP B 1 112 ? 10.109 -31.469 12.125 1 51.22 112 ASP B O 1
ATOM 1828 N N . GLU B 1 113 ? 11.609 -30.281 11.117 1 47.69 113 GLU B N 1
ATOM 1829 C CA . GLU B 1 113 ? 11.547 -30.891 9.797 1 47.69 113 GLU B CA 1
ATOM 1830 C C . GLU B 1 113 ? 11.68 -32.406 9.891 1 47.69 113 GLU B C 1
ATOM 1832 O O . GLU B 1 113 ? 11.578 -33.094 8.875 1 47.69 113 GLU B O 1
ATOM 1837 N N . THR B 1 114 ? 12.195 -32.812 10.938 1 44.38 114 THR B N 1
ATOM 1838 C CA . THR B 1 114 ? 12.477 -34.25 10.969 1 44.38 114 THR B CA 1
ATOM 1839 C C . THR B 1 114 ? 11.18 -35.062 11.109 1 44.38 114 THR B C 1
ATOM 1841 O O . THR B 1 114 ? 11.219 -36.25 11.43 1 44.38 114 THR B O 1
ATOM 1844 N N . PHE B 1 115 ? 10.039 -34.375 10.906 1 36.81 115 PHE B N 1
ATOM 1845 C CA . PHE B 1 115 ? 9.125 -35.5 10.781 1 36.81 115 PHE B CA 1
ATOM 1846 C C . PHE B 1 115 ? 9.258 -36.156 9.414 1 36.81 115 PHE B C 1
ATOM 1848 O O . PHE B 1 115 ? 9.461 -35.469 8.406 1 36.81 115 PHE B O 1
#

Foldseek 3Di:
DVVVVVVVVVVVVVVVVVVVVVVVCVVCVVVVVLVPDDPVVSQQVVLVVQCVPDPDNVPDDHDPVNLVVLLVVCVVPVVVSVVVVVVVPTSHDDPVVSVVVVVVVCVVVVVPPPD/DVVVVVVVVVVVVVVVVVVVVVVVCVVCVVVVVLVPDPPVVSQQVVLVVQCVPDPDNVPDDHDPVNLVVLLVVCVVPVVVSVVVVVVVPTSHDDPVVSVVVVVVVCVVVVVPPPD

Radius of gyration: 24.93 Å; Cα contacts (8 Å, |Δi|>4): 176; chains: 2; bounding box: 38×89×62 Å

Solvent-accessible surface area (backbone atoms only — not comparable to full-atom values): 12836 Å² total; per-residue (Å²): 110,70,63,58,53,49,50,40,51,50,38,52,51,52,30,52,51,35,50,49,47,39,55,44,43,68,68,38,41,65,53,56,66,42,64,64,39,58,67,56,34,35,50,51,50,51,48,40,50,56,49,53,72,40,94,42,78,84,72,54,79,78,53,69,70,51,47,50,53,51,39,51,46,34,71,74,32,54,69,43,38,52,52,48,46,73,65,49,51,50,84,62,77,55,70,69,57,43,51,51,53,50,50,54,52,36,61,69,69,62,61,54,82,79,109,110,70,62,57,53,50,50,38,53,51,38,51,51,52,29,53,51,34,48,50,48,40,56,46,42,68,67,36,40,64,52,56,66,43,62,65,40,58,68,55,33,34,50,50,51,51,47,43,50,56,52,53,72,40,93,42,78,83,72,54,80,78,53,68,70,51,48,50,52,50,39,50,46,35,70,76,33,55,69,46,38,52,52,49,46,71,64,50,50,51,84,60,76,56,69,69,56,43,50,52,52,50,50,55,51,35,59,68,68,63,57,57,82,78,108

Sequence (230 aa):
MSSLRNRQALLERELQRSQEALIKMKQEQFHSVLAHLPEAQHLVVRECIQMSKCASPKGHRYSSNFLTMCMMLHIRSPASYSFLRESKLLPL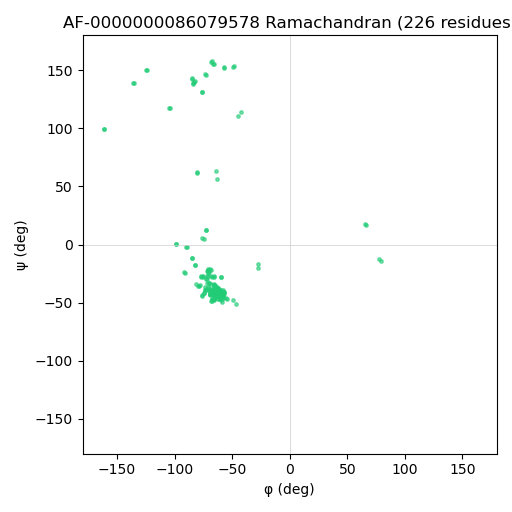PAVSTVRRYISMVTTESGFDETFMSSLRNRQALLERELQRSQEALIKMKQEQFHSVLAHLPEAQHLVVRECIQMSKCASPKGHRYSSNFLTMCMMLHIRSPASYSFLRESKLLPLPAVSTVRRYISMVTTESGFDETF